Protein AF-A0A3D0HJL0-F1 (afdb_monomer)

Foldseek 3Di:
DDPPDPPPPVVVVVVLVVQLLVVLLVQLVVLLVQLLVCCVPCVPVLVPDPDDDLCSQQSVCFRHVSNQLSVLSNLLSVLLVLLQLLVVLCVVCVVPDPVVSVVSLLVSLVVLLVVLVVQLVVQVVCCVVRPQDCSNLSSVLSNVCSPPLPPDLVVLVVVLVCLLVVQLVVLLVCLVCVVVVHDPCLLEDRDPPDVVSVQSVQAHDGRQHVRNSSNSSSNSSVCSNCVVVCLVCLVVVLVVLLVLLCVLVVQLVVLVVVLDDPPPDDVRVSVSSNLQSDLGPRSSHSSVSSNNRSVSSNVSSVSSVVSVVPD

Sequence (311 aa):
MDLTVPTHASDRQLEQRLASLDVARTIALFGIIVLNYHGYLNFQSTSSTTAPSIFERWWHPFEGALANPFPVGFVMVAGMGVALLLQDVARANAHHAANEIARAHTEARWRLARRGLFLFTLGYGIEWIWAGTILPYYGAYFVVASIIATWSARKLIALAVISTFAAAIIQWWRLEQSFDGNLTTWLSPSTPNTPRDLMIRLFVDYTHPLFPWLAFFIAGILLGRNYHDIIKIRRKLLIAAVATAAFAYITNAIVNSLVSDDADNVVSSALVWRHLVSTQPFDRSVLYVLASLGVVVAVFLIITILCEKFQ

Structure (mmCIF, N/CA/C/O backbone):
data_AF-A0A3D0HJL0-F1
#
_entry.id   AF-A0A3D0HJL0-F1
#
loop_
_atom_site.group_PDB
_atom_site.id
_atom_site.type_symbol
_atom_site.label_atom_id
_atom_site.label_alt_id
_atom_site.label_comp_id
_atom_site.label_asym_id
_atom_site.label_entity_id
_atom_site.label_seq_id
_atom_site.pdbx_PDB_ins_code
_atom_site.Cartn_x
_atom_site.Cartn_y
_atom_site.Cartn_z
_atom_site.occupancy
_atom_site.B_iso_or_equiv
_atom_site.auth_seq_id
_atom_site.auth_comp_id
_atom_site.auth_asym_id
_atom_site.auth_atom_id
_atom_site.pdbx_PDB_model_num
ATOM 1 N N . MET A 1 1 ? -34.084 16.942 36.783 1.00 40.41 1 MET A N 1
ATOM 2 C CA . MET A 1 1 ? -32.660 16.553 36.784 1.00 40.41 1 MET A CA 1
ATOM 3 C C . MET A 1 1 ? -32.392 16.008 35.396 1.00 40.41 1 MET A C 1
ATOM 5 O O . MET A 1 1 ? -32.676 14.848 35.134 1.00 40.41 1 MET A O 1
ATOM 9 N N . ASP A 1 2 ? -32.039 16.911 34.483 1.00 37.72 2 ASP A N 1
ATOM 10 C CA . ASP A 1 2 ? -31.874 16.614 33.062 1.00 37.72 2 ASP A CA 1
ATOM 11 C C . ASP A 1 2 ? -30.651 15.727 32.846 1.00 37.72 2 ASP A C 1
ATOM 13 O O . ASP A 1 2 ? -29.511 16.139 33.059 1.00 37.72 2 ASP A O 1
ATOM 17 N N . LEU A 1 3 ? -30.901 14.496 32.410 1.00 45.81 3 LEU A N 1
ATOM 18 C CA . LEU A 1 3 ? -29.890 13.627 31.826 1.00 45.81 3 LEU A CA 1
ATOM 19 C C . LEU A 1 3 ? -29.700 14.056 30.370 1.00 45.81 3 LEU A C 1
ATOM 21 O O . LEU A 1 3 ? -30.283 13.482 29.453 1.00 45.81 3 LEU A O 1
ATOM 25 N N . THR A 1 4 ? -28.885 15.085 30.144 1.00 44.19 4 THR A N 1
ATOM 26 C CA . THR A 1 4 ? -28.366 15.366 28.804 1.00 44.19 4 THR A CA 1
ATOM 27 C C . THR A 1 4 ? -27.403 14.245 28.428 1.00 44.19 4 THR A C 1
ATOM 29 O O . THR A 1 4 ? -26.246 14.241 28.846 1.00 44.19 4 THR A O 1
ATOM 32 N N . VAL A 1 5 ? -27.895 13.270 27.671 1.00 48.12 5 VAL A N 1
ATOM 33 C CA . VAL A 1 5 ? -27.081 12.233 27.035 1.00 48.12 5 VAL A CA 1
ATOM 34 C C . VAL A 1 5 ? -26.354 12.867 25.836 1.00 48.12 5 VAL A C 1
ATOM 36 O O . VAL A 1 5 ? -27.018 13.300 24.894 1.00 48.12 5 VAL A O 1
ATOM 39 N N . PRO A 1 6 ? -25.010 12.942 25.808 1.00 44.88 6 PRO A N 1
ATOM 40 C CA . PRO A 1 6 ? -24.282 13.460 24.657 1.00 44.88 6 PRO A CA 1
ATOM 41 C C . PRO A 1 6 ? -24.015 12.326 23.649 1.00 44.88 6 PRO A C 1
ATOM 43 O O . PRO A 1 6 ? -22.873 11.930 23.453 1.00 44.88 6 PRO A O 1
ATOM 46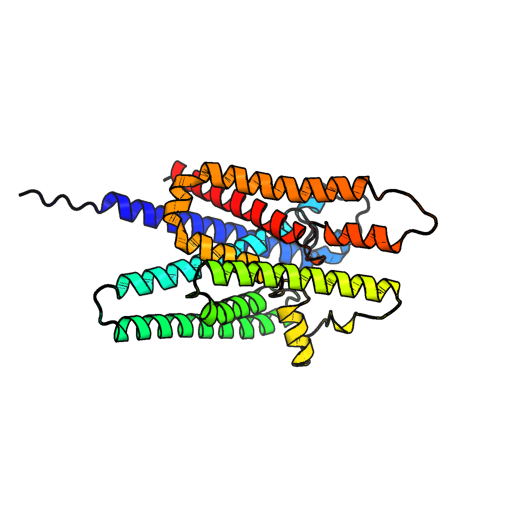 N N . THR A 1 7 ? -25.052 11.765 23.018 1.00 55.31 7 THR A N 1
ATOM 47 C CA . THR A 1 7 ? -24.918 10.668 22.025 1.00 55.31 7 THR A CA 1
ATOM 48 C C . THR A 1 7 ? -24.783 11.165 20.582 1.00 55.31 7 THR A C 1
ATOM 50 O O . THR A 1 7 ? -24.029 10.611 19.789 1.00 55.31 7 THR A O 1
ATOM 53 N N . HIS A 1 8 ? -25.405 12.290 20.223 1.00 57.78 8 HIS A N 1
ATOM 54 C CA . HIS A 1 8 ? -25.487 12.718 18.817 1.00 57.78 8 HIS A CA 1
ATOM 55 C C . HIS A 1 8 ? -24.165 13.141 18.146 1.00 57.78 8 HIS A C 1
ATOM 57 O O . HIS A 1 8 ? -24.121 13.256 16.920 1.00 57.78 8 HIS A O 1
ATOM 63 N N . ALA A 1 9 ? -23.112 13.453 18.906 1.00 60.09 9 ALA A N 1
ATOM 64 C CA . ALA A 1 9 ? -21.833 13.897 18.343 1.00 60.09 9 ALA A CA 1
ATOM 65 C C . ALA A 1 9 ? -20.862 12.730 18.094 1.00 60.09 9 ALA A C 1
ATOM 67 O O . ALA A 1 9 ? -20.178 12.731 17.071 1.00 60.09 9 ALA A O 1
ATOM 68 N N . SER A 1 10 ? -20.820 11.731 18.987 1.00 63.56 10 SER A N 1
ATOM 69 C CA . SER A 1 10 ? -19.979 10.540 18.799 1.00 63.56 10 SER A CA 1
ATOM 70 C C . SER A 1 10 ? -20.486 9.664 17.664 1.00 63.56 10 SER A C 1
ATOM 72 O O . SER A 1 10 ? -19.681 9.151 16.888 1.00 63.56 10 SER A O 1
ATOM 74 N N . ASP A 1 11 ? -21.807 9.540 17.539 1.00 67.00 11 ASP A N 1
ATOM 75 C CA . ASP A 1 11 ? -22.430 8.651 16.559 1.00 67.00 11 ASP A CA 1
ATOM 76 C C . ASP A 1 11 ? -22.229 9.190 15.140 1.00 67.00 11 ASP A C 1
ATOM 78 O O . ASP A 1 11 ? -21.756 8.468 14.266 1.00 67.00 11 ASP A O 1
ATOM 82 N N . ARG A 1 12 ? -22.400 10.505 14.944 1.00 64.25 12 ARG A N 1
ATOM 83 C CA . ARG A 1 12 ? -22.091 11.173 13.668 1.00 64.25 12 ARG A CA 1
ATOM 84 C C . ARG A 1 12 ? -20.619 11.065 13.274 1.00 64.25 12 ARG A C 1
ATOM 86 O O . ARG A 1 12 ? -20.307 10.864 12.105 1.00 64.25 12 ARG A O 1
ATOM 93 N N . GLN A 1 13 ? -19.699 11.172 14.233 1.00 66.69 13 GLN A N 1
ATOM 94 C CA . GLN A 1 13 ? -18.266 11.014 13.956 1.00 66.69 13 GLN A CA 1
ATOM 95 C C . GLN A 1 13 ? -17.905 9.575 13.568 1.00 66.69 13 GLN A C 1
ATOM 97 O O . GLN A 1 13 ? -17.030 9.363 12.724 1.00 66.69 13 GLN A O 1
ATOM 102 N N . LEU A 1 14 ? -18.564 8.584 14.173 1.00 71.56 14 LEU A N 1
ATOM 103 C CA . LEU A 1 14 ? -18.402 7.179 13.817 1.00 71.56 14 LEU A CA 1
ATOM 104 C C . LEU A 1 14 ? -18.981 6.888 12.425 1.00 71.56 14 LEU A C 1
ATOM 106 O O . LEU A 1 14 ? -18.311 6.247 11.621 1.00 71.56 14 LEU A O 1
ATOM 110 N N . GLU A 1 15 ? -20.163 7.410 12.105 1.00 74.19 15 GLU A N 1
ATOM 111 C CA . GLU A 1 15 ? -20.775 7.294 10.775 1.00 74.19 15 GLU A CA 1
ATOM 112 C C . GLU A 1 15 ? -19.903 7.931 9.686 1.00 74.19 15 GLU A C 1
ATOM 114 O O . GLU A 1 15 ? -19.626 7.293 8.672 1.00 74.19 15 GLU A O 1
ATOM 119 N N . GLN A 1 16 ? -19.377 9.138 9.918 1.00 69.69 16 GLN A N 1
ATOM 120 C CA . GLN A 1 16 ? -18.441 9.812 9.005 1.00 69.69 16 GLN A CA 1
ATOM 121 C C . GLN A 1 16 ? -17.155 9.005 8.786 1.00 69.69 16 GLN A C 1
ATOM 123 O O . GLN A 1 16 ? -16.627 8.912 7.671 1.00 69.69 16 GLN A O 1
ATOM 128 N N . ARG A 1 17 ? -16.632 8.400 9.857 1.00 75.12 17 ARG A N 1
ATOM 129 C CA . ARG A 1 17 ? -15.461 7.520 9.800 1.00 75.12 17 ARG A CA 1
ATOM 130 C C . ARG A 1 17 ? -15.707 6.286 8.949 1.00 75.12 17 ARG A C 1
ATOM 132 O O . ARG A 1 17 ? -14.837 5.908 8.170 1.00 75.12 17 ARG A O 1
ATOM 139 N N . LEU A 1 18 ? -16.859 5.648 9.121 1.00 81.12 18 LEU A N 1
ATOM 140 C CA . LEU A 1 18 ? -17.218 4.458 8.360 1.00 81.12 18 LEU A CA 1
ATOM 141 C C . LEU A 1 18 ? -17.481 4.818 6.893 1.00 81.12 18 LEU A C 1
ATOM 143 O O . LEU A 1 18 ? -16.914 4.182 6.010 1.00 81.12 18 LEU A O 1
ATOM 147 N N . ALA A 1 19 ? -18.203 5.911 6.631 1.00 87.50 19 ALA A N 1
ATOM 148 C CA . ALA A 1 19 ? -18.508 6.375 5.281 1.00 87.50 19 ALA A CA 1
ATOM 149 C C . ALA A 1 19 ? -17.246 6.700 4.464 1.00 87.50 19 ALA A C 1
ATOM 151 O O . ALA A 1 19 ? -17.081 6.193 3.357 1.00 87.50 19 ALA A O 1
ATOM 152 N N . SER A 1 20 ? -16.320 7.497 5.007 1.00 89.12 20 SER A N 1
ATOM 153 C CA . SER A 1 20 ? -15.066 7.841 4.313 1.00 89.12 20 SER A CA 1
ATOM 154 C C . SER A 1 20 ? -14.203 6.609 4.017 1.00 89.12 20 SER A C 1
ATOM 156 O O . SER A 1 20 ? -13.652 6.484 2.920 1.00 89.12 20 SER A O 1
ATOM 158 N N . LEU A 1 21 ? -14.122 5.669 4.965 1.00 91.25 21 LEU A N 1
ATOM 159 C CA . LEU A 1 21 ? -13.407 4.407 4.795 1.00 91.25 21 LEU A CA 1
ATOM 160 C C . LEU A 1 21 ? -14.047 3.531 3.710 1.00 91.25 21 LEU A C 1
ATOM 162 O O . LEU A 1 21 ? -13.330 2.956 2.890 1.00 91.25 21 LEU A O 1
ATOM 166 N N . ASP A 1 22 ? -15.374 3.429 3.692 1.00 93.25 22 ASP A N 1
ATOM 167 C CA . ASP A 1 22 ? -16.108 2.593 2.744 1.00 93.25 22 ASP A CA 1
ATOM 168 C C . ASP A 1 22 ? -16.095 3.184 1.329 1.00 93.25 22 ASP A C 1
ATOM 170 O O . ASP A 1 22 ? -15.883 2.446 0.362 1.00 93.25 22 ASP A O 1
A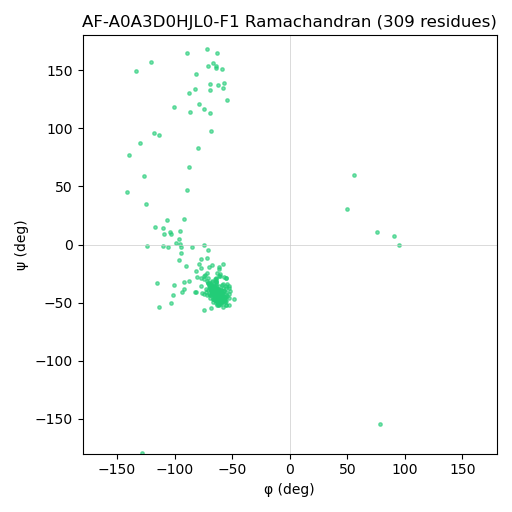TOM 174 N N . VAL A 1 23 ? -16.204 4.509 1.191 1.00 94.62 23 VAL A N 1
ATOM 175 C CA . VAL A 1 23 ? -16.037 5.210 -0.092 1.00 94.62 23 VAL A CA 1
ATOM 176 C C . VAL A 1 23 ? -14.622 5.004 -0.630 1.00 94.62 23 VAL A C 1
ATOM 178 O O . VAL A 1 23 ? -14.457 4.579 -1.774 1.00 94.62 23 VAL A O 1
ATOM 181 N N . ALA A 1 24 ? -13.593 5.226 0.196 1.00 95.38 24 ALA A N 1
ATOM 182 C CA . ALA A 1 24 ? -12.205 5.020 -0.211 1.00 95.38 24 ALA A CA 1
ATOM 183 C C . ALA A 1 24 ? -11.935 3.560 -0.610 1.00 95.38 24 ALA A C 1
ATOM 185 O O . ALA A 1 24 ? -11.302 3.312 -1.637 1.00 95.38 24 ALA A O 1
ATOM 186 N N . ARG A 1 25 ? -12.464 2.587 0.151 1.00 95.00 25 ARG A N 1
ATOM 187 C CA . ARG A 1 25 ? -12.367 1.157 -0.184 1.00 95.00 25 ARG A CA 1
ATOM 188 C C . ARG A 1 25 ? -13.012 0.852 -1.532 1.00 95.00 25 ARG A C 1
ATOM 190 O O . ARG A 1 25 ? -12.427 0.122 -2.326 1.00 95.00 25 ARG A O 1
ATOM 197 N N . THR A 1 26 ? -14.203 1.394 -1.773 1.00 95.50 26 THR A N 1
ATOM 198 C CA . THR A 1 26 ? -14.990 1.133 -2.984 1.00 95.50 26 THR A CA 1
ATOM 199 C C . THR A 1 26 ? -14.304 1.701 -4.220 1.00 95.50 26 THR A C 1
ATOM 201 O O . THR A 1 26 ? -14.135 0.983 -5.203 1.00 95.50 26 THR A O 1
ATOM 204 N N . ILE A 1 27 ? -13.833 2.951 -4.154 1.00 95.38 27 ILE A N 1
ATOM 205 C CA . ILE A 1 27 ? -13.083 3.590 -5.246 1.00 95.38 27 ILE A CA 1
ATOM 206 C C . ILE A 1 27 ? -11.807 2.800 -5.552 1.00 95.38 27 ILE A C 1
ATOM 208 O O . ILE A 1 27 ? -11.524 2.507 -6.713 1.00 95.38 27 ILE A O 1
ATOM 212 N N . ALA A 1 28 ? -11.056 2.419 -4.515 1.00 95.69 28 ALA A N 1
ATOM 213 C CA . ALA A 1 28 ? -9.824 1.658 -4.674 1.00 95.69 28 ALA A CA 1
ATOM 214 C C . ALA A 1 28 ? -10.073 0.281 -5.308 1.00 95.69 28 ALA A C 1
ATOM 216 O O . ALA A 1 28 ? -9.386 -0.094 -6.255 1.00 95.69 28 ALA A O 1
ATOM 217 N N . LEU A 1 29 ? -11.092 -0.448 -4.841 1.00 93.88 29 LEU A N 1
ATOM 218 C CA . LEU A 1 29 ? -11.459 -1.751 -5.391 1.00 93.88 29 LEU A CA 1
ATOM 219 C C . LEU A 1 29 ? -11.910 -1.648 -6.852 1.00 93.88 29 LEU A C 1
ATOM 221 O O . LEU A 1 29 ? -11.466 -2.438 -7.681 1.00 93.88 29 LEU A O 1
ATOM 225 N N . PHE A 1 30 ? -12.755 -0.669 -7.179 1.00 94.44 30 PHE A N 1
ATOM 226 C CA . PHE A 1 30 ? -13.204 -0.452 -8.551 1.00 94.44 30 PHE A CA 1
ATOM 227 C C . PHE A 1 30 ? -12.022 -0.156 -9.481 1.00 94.44 30 PHE A C 1
ATOM 229 O O . PHE A 1 30 ? -11.903 -0.768 -10.538 1.00 94.44 30 PHE A O 1
ATOM 236 N N . GLY A 1 31 ? -11.101 0.711 -9.054 1.00 92.12 31 GLY A N 1
ATOM 237 C CA . GLY A 1 31 ? -9.890 1.012 -9.812 1.00 92.12 31 GLY A CA 1
ATOM 238 C C . GLY A 1 31 ? -8.994 -0.209 -10.038 1.00 92.12 31 GLY A C 1
ATOM 239 O O . GLY A 1 31 ? -8.557 -0.431 -11.165 1.00 92.12 31 GLY A O 1
ATOM 240 N N . ILE A 1 32 ? -8.785 -1.050 -9.015 1.00 91.75 32 ILE A N 1
ATOM 241 C CA . ILE A 1 32 ? -8.055 -2.324 -9.159 1.00 91.75 32 ILE A CA 1
ATOM 242 C C . ILE A 1 32 ? -8.729 -3.214 -10.204 1.00 91.75 32 ILE A C 1
ATOM 244 O O . ILE A 1 32 ? -8.043 -3.748 -11.073 1.00 91.75 32 ILE A O 1
ATOM 248 N N . ILE A 1 33 ? -10.054 -3.376 -10.133 1.00 89.81 33 ILE A N 1
ATOM 249 C CA . ILE A 1 33 ? -10.806 -4.210 -11.077 1.00 89.81 33 ILE A CA 1
ATOM 250 C C . ILE A 1 33 ? -10.612 -3.685 -12.501 1.00 89.81 33 ILE A C 1
ATOM 252 O O . ILE A 1 33 ? -10.212 -4.451 -13.372 1.00 89.81 33 ILE A O 1
ATOM 256 N N . VAL A 1 34 ? -10.823 -2.386 -12.732 1.00 89.19 34 VAL A N 1
ATOM 257 C CA . VAL A 1 34 ? -10.677 -1.778 -14.064 1.00 89.19 34 VAL A CA 1
ATOM 258 C C . VAL A 1 34 ? -9.257 -1.951 -14.605 1.00 89.19 34 VAL A C 1
ATOM 260 O O . VAL A 1 34 ? -9.101 -2.386 -15.743 1.00 89.19 34 VAL A O 1
ATOM 263 N N . LEU A 1 35 ? -8.224 -1.679 -13.800 1.00 87.56 35 LEU A N 1
ATOM 264 C CA . LEU A 1 35 ? -6.827 -1.836 -14.220 1.00 87.56 35 LEU A CA 1
ATOM 265 C C . LEU A 1 35 ? -6.482 -3.283 -14.564 1.00 87.56 35 LEU A C 1
ATOM 267 O O . LEU A 1 35 ? -5.836 -3.535 -15.578 1.00 87.56 35 LEU A O 1
ATOM 271 N N . ASN A 1 36 ? -6.929 -4.238 -13.746 1.00 86.00 36 ASN A N 1
ATOM 272 C CA . ASN A 1 36 ? -6.659 -5.647 -14.004 1.00 86.00 36 ASN A CA 1
ATOM 273 C C . ASN A 1 36 ? -7.401 -6.131 -15.258 1.00 86.00 36 ASN A C 1
ATOM 275 O O . ASN A 1 36 ? -6.829 -6.882 -16.045 1.00 86.00 36 ASN A O 1
ATOM 279 N N . TYR A 1 37 ? -8.648 -5.695 -15.482 1.00 85.38 37 TYR A N 1
ATOM 280 C CA . TYR A 1 37 ? -9.389 -6.016 -16.709 1.00 85.38 37 TYR A CA 1
ATOM 281 C C . TYR A 1 37 ? -8.707 -5.417 -17.937 1.00 85.38 37 TYR A C 1
ATOM 283 O O . TYR A 1 37 ? -8.543 -6.101 -18.945 1.00 85.38 37 TYR A O 1
ATOM 291 N N . HIS A 1 38 ? -8.271 -4.159 -17.841 1.00 82.50 38 HIS A N 1
ATOM 292 C CA . HIS A 1 38 ? -7.552 -3.489 -18.916 1.00 82.50 38 HIS A CA 1
ATOM 293 C C . HIS A 1 38 ? -6.237 -4.209 -19.238 1.00 82.50 38 HIS A C 1
ATOM 295 O O . HIS A 1 38 ? -5.970 -4.497 -20.402 1.00 82.50 38 HIS A O 1
ATOM 301 N N . GLY A 1 39 ? -5.464 -4.584 -18.215 1.00 79.94 39 GLY A N 1
ATOM 302 C CA . GLY A 1 39 ? -4.227 -5.341 -18.389 1.00 79.94 39 GLY A CA 1
ATOM 303 C C . GLY A 1 39 ? -4.435 -6.746 -18.934 1.00 79.94 39 GLY A C 1
ATOM 304 O O . GLY A 1 39 ? -3.632 -7.193 -19.739 1.00 79.94 39 GLY A O 1
ATOM 305 N N . TYR A 1 40 ? -5.515 -7.431 -18.562 1.00 80.56 40 TYR A N 1
ATOM 306 C CA . TYR A 1 40 ? -5.792 -8.778 -19.059 1.00 80.56 40 TYR A CA 1
ATOM 307 C C . TYR A 1 40 ? -6.281 -8.785 -20.513 1.00 80.56 40 TYR A C 1
ATOM 309 O O . TYR A 1 40 ? -5.847 -9.616 -21.304 1.00 80.56 40 TYR A O 1
ATOM 317 N N . LEU A 1 41 ? -7.172 -7.857 -20.878 1.00 80.56 41 LEU A N 1
ATOM 318 C CA . LEU A 1 41 ? -7.818 -7.850 -22.194 1.00 80.56 41 LEU A CA 1
ATOM 319 C C . LEU A 1 41 ? -7.014 -7.108 -23.267 1.00 80.56 41 LEU A C 1
ATOM 321 O O . LEU A 1 41 ? -7.073 -7.491 -24.431 1.00 80.56 41 LEU A O 1
ATOM 325 N N . ASN A 1 42 ? -6.262 -6.068 -22.894 1.00 72.88 42 ASN A N 1
ATOM 326 C CA . ASN A 1 42 ? -5.623 -5.158 -23.851 1.00 72.88 42 ASN A CA 1
ATOM 327 C C . ASN A 1 42 ? -4.086 -5.161 -23.785 1.00 72.88 42 ASN A C 1
ATOM 329 O O . ASN A 1 42 ? -3.468 -4.262 -24.352 1.00 72.88 42 ASN A O 1
ATOM 333 N N . PHE A 1 43 ? -3.463 -6.155 -23.137 1.00 68.44 43 PHE A N 1
ATOM 334 C CA . PHE A 1 43 ? -2.016 -6.186 -22.863 1.00 68.44 43 PHE A CA 1
ATOM 335 C C . PHE A 1 43 ? -1.141 -5.860 -24.087 1.00 68.44 43 PHE A C 1
ATOM 337 O O . PHE A 1 43 ? -0.227 -5.043 -24.009 1.00 68.44 43 PHE A O 1
ATOM 344 N N . GLN A 1 44 ? -1.438 -6.470 -25.240 1.00 60.59 44 GLN A N 1
ATOM 345 C CA . GLN A 1 44 ? -0.654 -6.269 -26.464 1.00 60.59 44 GLN A CA 1
ATOM 346 C C . GLN A 1 44 ? -0.820 -4.859 -27.042 1.00 60.59 44 GLN A C 1
ATOM 348 O O . GLN A 1 44 ? 0.150 -4.290 -27.527 1.00 60.59 44 GLN A O 1
ATOM 353 N N . SER A 1 45 ? -2.019 -4.276 -26.954 1.00 59.50 45 SER A N 1
ATOM 354 C CA . SER A 1 45 ? -2.317 -2.937 -27.473 1.00 59.50 45 SER A CA 1
ATOM 355 C C . SER A 1 45 ? -1.778 -1.823 -26.573 1.00 59.50 45 SER A C 1
ATOM 357 O O . SER A 1 45 ? -1.440 -0.752 -27.066 1.00 59.50 45 SER A O 1
ATOM 359 N N . THR A 1 46 ? -1.667 -2.061 -25.261 1.00 57.88 46 THR A N 1
ATOM 360 C CA . THR A 1 46 ? -1.146 -1.074 -24.301 1.00 57.88 46 THR A CA 1
ATOM 361 C C . THR A 1 46 ? 0.370 -0.894 -24.373 1.00 57.88 46 THR A C 1
ATOM 363 O O . THR A 1 46 ? 0.859 0.189 -24.071 1.00 57.88 46 THR A O 1
ATOM 366 N N . SER A 1 47 ? 1.115 -1.921 -24.799 1.00 57.44 47 SER A N 1
ATOM 367 C CA . SER A 1 47 ? 2.588 -1.909 -24.825 1.00 57.44 47 SER A CA 1
ATOM 368 C C . SER A 1 47 ? 3.199 -1.479 -26.168 1.00 57.44 47 SER A C 1
ATOM 370 O O . SER A 1 47 ? 4.413 -1.322 -26.257 1.00 57.44 47 SER A O 1
ATOM 372 N N . SER A 1 48 ? 2.389 -1.297 -27.217 1.00 55.69 48 SER A N 1
ATOM 373 C CA . SER A 1 48 ? 2.859 -1.066 -28.595 1.00 55.69 48 SER A CA 1
ATOM 374 C C . SER A 1 48 ? 2.629 0.352 -29.137 1.00 55.69 48 SER A C 1
ATOM 376 O O . SER A 1 48 ? 2.993 0.634 -30.279 1.00 55.69 48 SER A O 1
ATOM 378 N N . THR A 1 49 ? 2.011 1.252 -28.368 1.00 62.16 49 THR A N 1
ATOM 379 C CA . THR A 1 49 ? 1.623 2.580 -28.871 1.00 62.16 49 THR A CA 1
ATOM 380 C C . THR A 1 49 ? 2.767 3.584 -28.739 1.00 62.16 49 THR A C 1
ATOM 382 O O . THR A 1 49 ? 3.142 3.982 -27.641 1.00 62.16 49 THR A O 1
ATOM 385 N N . THR A 1 50 ? 3.299 4.050 -29.872 1.00 65.69 50 THR A N 1
ATOM 386 C CA . THR A 1 50 ? 4.434 4.994 -29.938 1.00 65.69 50 THR A CA 1
ATOM 387 C C . THR A 1 50 ? 4.077 6.413 -29.463 1.00 65.69 50 THR A C 1
ATOM 389 O O . THR A 1 50 ? 4.960 7.188 -29.110 1.00 65.69 50 THR A O 1
ATOM 392 N N . ALA A 1 51 ? 2.785 6.761 -29.429 1.00 75.75 51 ALA A N 1
ATOM 393 C CA . ALA A 1 51 ? 2.274 8.045 -28.948 1.00 75.75 51 ALA A CA 1
ATOM 394 C C . ALA A 1 51 ? 0.987 7.850 -28.120 1.00 75.75 51 ALA A C 1
ATOM 396 O O . ALA A 1 51 ? -0.110 8.093 -28.625 1.00 75.75 51 ALA A O 1
ATOM 397 N N . PRO A 1 52 ? 1.094 7.392 -26.858 1.00 79.69 52 PRO A N 1
ATOM 398 C CA . PRO A 1 52 ? -0.077 7.045 -26.071 1.00 79.69 52 PRO A CA 1
ATOM 399 C C . PRO A 1 52 ? -0.890 8.287 -25.702 1.00 79.69 52 PRO A C 1
ATOM 401 O O . PRO A 1 52 ? -0.326 9.320 -25.306 1.00 79.69 52 PRO A O 1
ATOM 404 N N . SER A 1 53 ? -2.213 8.173 -25.801 1.00 84.69 53 SER A N 1
ATOM 405 C CA . SER A 1 53 ? -3.167 9.207 -25.391 1.00 84.69 53 SER A CA 1
ATOM 406 C C . SER A 1 53 ? -3.098 9.474 -23.880 1.00 84.69 53 SER A C 1
ATOM 408 O O . SER A 1 53 ? -2.560 8.677 -23.112 1.00 84.69 53 SER A O 1
ATOM 410 N N . ILE A 1 54 ? -3.669 10.591 -23.408 1.00 85.50 54 ILE A N 1
ATOM 411 C CA . ILE A 1 54 ? -3.732 10.888 -21.961 1.00 85.50 54 ILE A CA 1
ATOM 412 C C . ILE A 1 54 ? -4.447 9.758 -21.209 1.00 85.50 54 ILE A C 1
ATOM 414 O O . ILE A 1 54 ? -4.000 9.357 -20.137 1.00 85.50 54 ILE A O 1
ATOM 418 N N . PHE A 1 55 ? -5.522 9.220 -21.791 1.00 83.81 55 PHE A N 1
ATOM 419 C CA . PHE A 1 55 ? -6.268 8.114 -21.203 1.00 83.81 55 PHE A CA 1
ATOM 420 C C . PHE A 1 55 ? -5.392 6.867 -21.050 1.00 83.81 55 PHE A C 1
ATOM 422 O O . PHE A 1 55 ? -5.320 6.315 -19.956 1.00 83.81 55 PHE A O 1
ATOM 429 N N . GLU A 1 56 ? -4.666 6.478 -22.101 1.00 82.69 56 GLU A N 1
ATOM 430 C CA . GLU A 1 56 ? -3.740 5.337 -22.066 1.00 82.69 56 GLU A CA 1
ATOM 431 C C . GLU A 1 56 ? -2.624 5.548 -21.042 1.00 82.69 56 GLU A C 1
ATOM 433 O O . GLU A 1 56 ? -2.340 4.652 -20.260 1.00 82.69 56 GLU A O 1
ATOM 438 N N . ARG A 1 57 ? -2.045 6.751 -20.957 1.00 84.12 57 ARG A N 1
ATOM 439 C CA . ARG A 1 57 ? -1.014 7.067 -19.951 1.00 84.12 57 ARG A CA 1
ATOM 440 C C . ARG A 1 57 ? -1.537 7.006 -18.520 1.00 84.12 57 ARG A C 1
ATOM 442 O O . ARG A 1 57 ? -0.776 6.729 -17.602 1.00 84.12 57 ARG A O 1
ATOM 449 N N . TRP A 1 58 ? -2.805 7.328 -18.289 1.00 84.94 58 TRP A N 1
ATOM 450 C CA . TRP A 1 58 ? -3.378 7.307 -16.942 1.00 84.94 58 TRP A CA 1
ATOM 451 C C . TRP A 1 58 ? -3.804 5.899 -16.536 1.00 84.94 58 TRP A C 1
ATOM 453 O O . TRP A 1 58 ? -3.555 5.499 -15.398 1.00 84.94 58 TRP A O 1
ATOM 463 N N . TRP A 1 59 ? -4.397 5.156 -17.471 1.00 84.12 59 TRP A N 1
ATOM 464 C CA . TRP A 1 59 ? -4.949 3.817 -17.269 1.00 84.12 59 TRP A CA 1
ATOM 465 C C . TRP A 1 59 ? -4.011 2.674 -17.659 1.00 84.12 59 TRP A C 1
ATOM 467 O O . TRP A 1 59 ? -4.417 1.516 -17.565 1.00 84.12 59 TRP A O 1
ATOM 477 N N . HIS A 1 60 ? -2.764 2.963 -18.048 1.00 85.12 60 HIS A N 1
ATOM 478 C CA . HIS A 1 60 ? -1.772 1.921 -18.299 1.00 85.12 60 HIS A CA 1
ATOM 479 C C . HIS A 1 60 ? -1.651 1.024 -17.049 1.00 85.12 60 HIS A C 1
ATOM 481 O O . HIS A 1 60 ? -1.385 1.554 -15.968 1.00 85.12 60 HIS A O 1
ATOM 487 N N . PRO A 1 61 ? -1.832 -0.306 -17.146 1.00 82.38 61 PRO A N 1
ATOM 488 C CA . PRO A 1 61 ? -2.020 -1.171 -15.974 1.00 82.38 61 PRO A CA 1
ATOM 489 C C . PRO A 1 61 ? -0.826 -1.226 -15.014 1.00 82.38 61 PRO A C 1
ATOM 491 O O . PRO A 1 61 ? -1.001 -1.528 -13.837 1.00 82.38 61 PRO A O 1
ATOM 494 N N . PHE A 1 62 ? 0.378 -0.945 -15.518 1.00 80.12 62 PHE A N 1
ATOM 495 C CA . PHE A 1 62 ? 1.638 -1.138 -14.788 1.00 80.12 62 PHE A CA 1
ATOM 496 C C . PHE A 1 62 ? 2.385 0.164 -14.493 1.00 80.12 62 PHE A C 1
ATOM 498 O O . PHE A 1 62 ? 3.025 0.289 -13.455 1.00 80.12 62 PHE A O 1
ATOM 505 N N . GLU A 1 63 ? 2.278 1.137 -15.396 1.00 80.38 63 GLU A N 1
ATOM 506 C CA . GLU A 1 63 ? 3.065 2.385 -15.365 1.00 80.38 63 GLU A CA 1
ATOM 507 C C . GLU A 1 63 ? 2.176 3.630 -15.358 1.00 80.38 63 GLU A C 1
ATOM 509 O O . GLU A 1 63 ? 2.661 4.762 -15.350 1.00 80.38 63 GLU A O 1
ATOM 514 N N . GLY A 1 64 ? 0.856 3.431 -15.402 1.00 82.38 64 GLY A N 1
ATOM 515 C CA . GLY A 1 64 ? -0.084 4.526 -15.501 1.00 82.38 64 GLY A CA 1
ATOM 516 C C . GLY A 1 64 ? -0.163 5.323 -14.209 1.00 82.38 64 GLY A C 1
ATOM 517 O O . GLY A 1 64 ? 0.029 4.794 -13.112 1.00 82.38 64 GLY A O 1
ATOM 518 N N . ALA A 1 65 ? -0.527 6.600 -14.323 1.00 83.56 65 ALA A N 1
ATOM 519 C CA . ALA A 1 65 ? -0.694 7.474 -13.160 1.00 83.56 65 ALA A CA 1
ATOM 520 C C . ALA A 1 65 ? -1.678 6.901 -12.116 1.00 83.56 65 ALA A C 1
ATOM 522 O O . ALA A 1 65 ? -1.538 7.166 -10.922 1.00 83.56 65 ALA A O 1
ATOM 523 N N . LEU A 1 66 ? -2.655 6.097 -12.558 1.00 85.25 66 LEU A N 1
ATOM 524 C CA . LEU A 1 66 ? -3.653 5.454 -11.705 1.00 85.25 66 LEU A CA 1
ATOM 525 C C . LEU A 1 66 ? -3.307 4.011 -11.311 1.00 85.25 66 LEU A C 1
ATOM 527 O O . LEU A 1 66 ? -3.917 3.495 -10.373 1.00 85.25 66 LEU A O 1
ATOM 531 N N . ALA A 1 67 ? -2.316 3.383 -11.959 1.00 84.50 67 ALA A N 1
ATOM 532 C CA . ALA A 1 67 ? -1.904 1.997 -11.703 1.00 84.50 67 ALA A CA 1
ATOM 533 C C . ALA A 1 67 ? -1.571 1.748 -10.228 1.00 84.50 67 ALA A C 1
ATOM 535 O O . ALA A 1 67 ? -1.826 0.683 -9.674 1.00 84.50 67 ALA A O 1
ATOM 536 N N . ASN A 1 68 ? -1.016 2.773 -9.589 1.00 87.81 68 ASN A N 1
ATOM 537 C CA . ASN A 1 68 ? -0.427 2.692 -8.269 1.00 87.81 68 ASN A CA 1
ATOM 538 C C . ASN A 1 68 ? -1.327 3.236 -7.134 1.00 87.81 68 ASN A C 1
ATOM 540 O O . ASN A 1 68 ? -1.477 2.559 -6.115 1.00 87.81 68 ASN A O 1
ATOM 544 N N . PRO A 1 69 ? -2.012 4.393 -7.269 1.00 91.62 69 PRO A N 1
ATOM 545 C CA . PRO A 1 69 ? -2.890 4.889 -6.211 1.00 91.62 69 PRO A CA 1
ATOM 546 C C . PRO A 1 69 ? -4.029 3.937 -5.829 1.00 91.62 69 PRO A C 1
ATOM 548 O O . PRO A 1 69 ? -4.384 3.885 -4.652 1.00 91.62 69 PRO A O 1
ATOM 551 N N . PHE A 1 70 ? -4.603 3.172 -6.770 1.00 94.25 70 PHE A N 1
ATOM 552 C CA . PHE A 1 70 ? -5.720 2.277 -6.444 1.00 94.25 70 PHE A CA 1
ATOM 553 C C . PHE A 1 70 ? -5.301 1.097 -5.558 1.00 94.25 70 PHE A C 1
ATOM 555 O O . PHE A 1 70 ? -5.873 0.965 -4.470 1.00 94.25 70 PHE A O 1
ATOM 562 N N . PRO A 1 71 ? -4.301 0.266 -5.917 1.00 94.44 71 PRO A N 1
ATOM 563 C CA . PRO A 1 71 ? -3.923 -0.840 -5.051 1.00 94.44 71 PRO A CA 1
ATOM 564 C C . PRO A 1 71 ? -3.256 -0.363 -3.753 1.00 94.44 71 PRO A C 1
ATOM 566 O O . PRO A 1 71 ? -3.545 -0.919 -2.692 1.00 94.44 71 PRO A O 1
ATOM 569 N N . VAL A 1 72 ? -2.461 0.717 -3.777 1.00 96.62 72 VAL A N 1
ATOM 570 C CA . VAL A 1 72 ? -1.897 1.313 -2.549 1.00 96.62 72 VAL A CA 1
ATOM 571 C C . VAL A 1 72 ? -2.997 1.850 -1.633 1.00 96.62 72 VAL A C 1
ATOM 573 O O . VAL A 1 72 ? -2.972 1.608 -0.424 1.00 96.62 72 VAL A O 1
ATOM 576 N N . GLY A 1 73 ? -3.996 2.533 -2.197 1.00 97.25 73 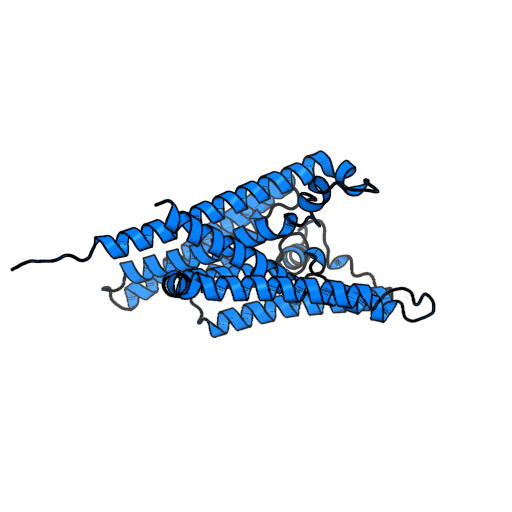GLY A N 1
ATOM 577 C CA . GLY A 1 73 ? -5.169 3.018 -1.473 1.00 97.25 73 GLY A CA 1
ATOM 578 C C . GLY A 1 73 ? -5.962 1.899 -0.829 1.00 97.25 73 GLY A C 1
ATOM 579 O O . GLY A 1 73 ? -6.305 1.991 0.350 1.00 97.25 73 GLY A O 1
ATOM 580 N N . PHE A 1 74 ? -6.175 0.808 -1.561 1.00 96.50 74 PHE A N 1
ATOM 581 C CA . PHE A 1 74 ? -6.826 -0.378 -1.028 1.00 96.50 74 PHE A CA 1
ATOM 582 C C . PHE A 1 74 ? -6.048 -0.907 0.185 1.00 96.50 74 PHE A C 1
ATOM 584 O O . PHE A 1 74 ? -6.618 -1.002 1.278 1.00 96.50 74 PHE A O 1
ATOM 591 N N . VAL A 1 75 ? -4.738 -1.151 0.035 1.00 97.62 75 VAL A N 1
ATOM 592 C CA . VAL A 1 75 ? -3.861 -1.687 1.096 1.00 97.62 75 VAL A CA 1
ATOM 593 C C . VAL A 1 75 ? -3.838 -0.779 2.329 1.00 97.62 75 VAL A C 1
ATOM 595 O O . VAL A 1 75 ? -3.962 -1.262 3.459 1.00 97.62 75 VAL A O 1
ATOM 598 N N . MET A 1 76 ? -3.746 0.539 2.140 1.00 98.06 76 MET A N 1
ATOM 599 C CA . MET A 1 76 ? -3.811 1.509 3.235 1.00 98.06 76 MET A CA 1
ATOM 600 C C . MET A 1 76 ? -5.160 1.433 3.970 1.00 98.06 76 MET A C 1
ATOM 602 O O . MET A 1 76 ? -5.200 1.343 5.198 1.00 98.06 76 MET A O 1
ATOM 606 N N . VAL A 1 77 ? -6.277 1.402 3.241 1.00 97.25 77 VAL A N 1
ATOM 607 C CA . VAL A 1 77 ? -7.627 1.294 3.820 1.00 97.25 77 VAL A CA 1
ATOM 608 C C . VAL A 1 77 ? -7.826 -0.036 4.560 1.00 97.25 77 VAL A C 1
ATOM 610 O O . VAL A 1 77 ? -8.494 -0.078 5.596 1.00 97.25 77 VAL A O 1
ATOM 613 N N . ALA A 1 78 ? -7.211 -1.126 4.099 1.00 96.81 78 ALA A N 1
ATOM 614 C CA . ALA A 1 78 ? -7.209 -2.390 4.830 1.00 96.81 78 ALA A CA 1
ATOM 615 C C . ALA A 1 78 ? -6.438 -2.301 6.152 1.00 96.81 78 ALA A C 1
ATOM 617 O O . ALA A 1 78 ? -6.930 -2.785 7.175 1.00 96.81 78 ALA A O 1
ATOM 618 N N . GLY A 1 79 ? -5.284 -1.628 6.164 1.00 97.50 79 GLY A N 1
ATOM 619 C CA . GLY A 1 79 ? -4.548 -1.330 7.393 1.00 97.50 79 GLY A CA 1
ATOM 620 C C . GLY A 1 79 ? -5.380 -0.508 8.382 1.00 97.50 79 GLY A C 1
ATOM 621 O O . GLY A 1 79 ? -5.423 -0.827 9.574 1.00 97.50 79 GLY A O 1
ATOM 622 N N . MET A 1 80 ? -6.117 0.493 7.886 1.00 96.44 80 MET A N 1
ATOM 623 C CA . MET A 1 80 ? -7.068 1.257 8.701 1.00 96.44 80 MET A CA 1
ATOM 624 C C . MET A 1 80 ? -8.139 0.339 9.292 1.00 96.44 80 MET A C 1
ATOM 626 O O . MET A 1 80 ? -8.347 0.364 10.502 1.00 96.44 80 MET A O 1
ATOM 630 N N . GLY A 1 81 ? -8.761 -0.518 8.476 1.00 94.69 81 GLY A N 1
ATOM 631 C CA . GLY A 1 81 ? -9.779 -1.476 8.919 1.00 94.69 81 GLY A CA 1
ATOM 632 C C . GLY A 1 81 ? -9.304 -2.395 10.048 1.00 94.69 81 GLY A C 1
ATOM 633 O O . GLY A 1 81 ? -10.034 -2.608 11.016 1.00 94.69 81 GLY A O 1
ATOM 634 N N . VAL A 1 82 ? -8.058 -2.878 9.984 1.00 95.94 82 VAL A N 1
ATOM 635 C CA . VAL A 1 82 ? -7.451 -3.664 11.073 1.00 95.94 82 VAL A CA 1
ATOM 636 C C . VAL A 1 82 ? -7.328 -2.849 12.359 1.00 95.94 82 VAL A C 1
ATOM 638 O O . VAL A 1 82 ? -7.642 -3.355 13.439 1.00 95.94 82 VAL A O 1
ATOM 641 N N . ALA A 1 83 ? -6.874 -1.598 12.266 1.00 95.00 83 ALA A N 1
ATOM 642 C CA . ALA A 1 83 ? -6.777 -0.731 13.433 1.00 95.00 83 ALA A CA 1
ATOM 643 C C . ALA A 1 83 ? -8.147 -0.495 14.080 1.00 95.00 83 ALA A C 1
ATOM 645 O O . ALA A 1 83 ? -8.236 -0.537 15.307 1.00 95.00 83 ALA A O 1
ATOM 646 N N . LEU A 1 84 ? -9.201 -0.291 13.279 1.00 91.56 84 LEU A N 1
ATOM 647 C CA . LEU A 1 84 ? -10.547 -0.066 13.812 1.00 91.56 84 LEU A CA 1
ATOM 648 C C . LEU A 1 84 ? -11.070 -1.325 14.510 1.00 91.56 84 LEU A C 1
ATOM 650 O O . LEU A 1 84 ? -11.478 -1.242 15.660 1.00 91.56 84 LEU A O 1
ATOM 654 N N . LEU A 1 85 ? -10.933 -2.495 13.875 1.00 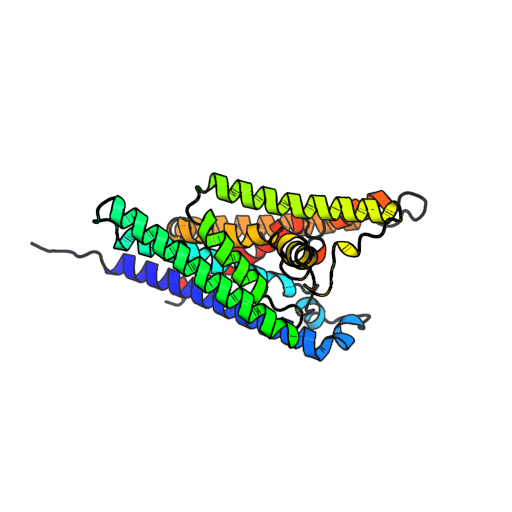91.75 85 LEU A N 1
ATOM 655 C CA . LEU A 1 85 ? -11.322 -3.777 14.467 1.00 91.75 85 LEU A CA 1
ATOM 656 C C . LEU A 1 85 ? -10.692 -3.979 15.852 1.00 91.75 85 LEU A C 1
ATOM 658 O O . LEU A 1 85 ? -11.367 -4.381 16.795 1.00 91.75 85 LEU A O 1
ATOM 662 N N . LEU A 1 86 ? -9.392 -3.705 15.989 1.00 91.44 86 LEU A N 1
ATOM 663 C CA . LEU A 1 86 ? -8.699 -3.863 17.268 1.00 91.44 86 LEU A CA 1
ATOM 664 C C . LEU A 1 86 ? -9.114 -2.815 18.305 1.00 91.44 86 LEU A C 1
ATOM 666 O O . LEU A 1 86 ? -9.140 -3.130 19.494 1.00 91.44 86 LEU A O 1
ATOM 670 N N . GLN A 1 87 ? -9.442 -1.594 17.879 1.00 89.94 87 GLN A N 1
ATOM 671 C CA . GLN A 1 87 ? -9.994 -0.571 18.766 1.00 89.94 87 GLN A CA 1
ATOM 672 C C . GLN A 1 87 ? -11.393 -0.939 19.257 1.00 89.94 87 GLN A C 1
ATOM 674 O O . GLN A 1 87 ? -11.677 -0.746 20.435 1.00 89.94 87 GLN A O 1
ATOM 679 N N . ASP A 1 88 ? -12.242 -1.490 18.393 1.00 88.25 88 ASP A N 1
ATOM 680 C CA . ASP A 1 88 ? -13.597 -1.908 18.755 1.00 88.25 88 ASP A CA 1
ATOM 681 C C . ASP A 1 88 ? -13.555 -3.068 19.752 1.00 88.25 88 ASP A C 1
ATOM 683 O O . ASP A 1 88 ? -14.241 -3.037 20.772 1.00 88.25 88 ASP A O 1
ATOM 687 N N . VAL A 1 89 ? -12.656 -4.036 19.5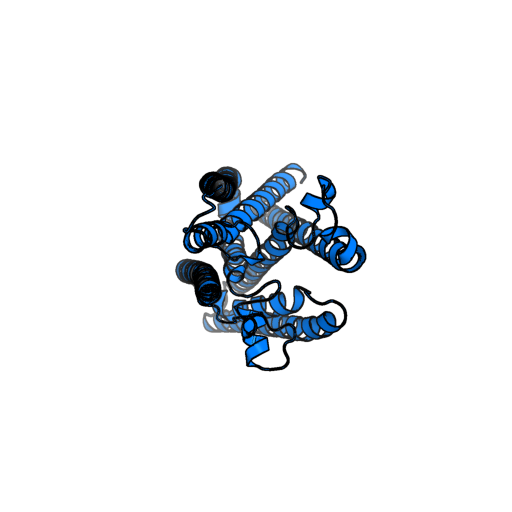32 1.00 89.19 89 VAL A N 1
ATOM 688 C CA . VAL A 1 89 ? -12.376 -5.108 20.499 1.00 89.19 89 VAL A CA 1
ATOM 689 C C . VAL A 1 89 ? -11.890 -4.532 21.831 1.00 89.19 89 VAL A C 1
ATOM 691 O O . VAL A 1 89 ? -12.378 -4.944 22.880 1.00 89.19 89 VAL A O 1
ATOM 694 N N . ALA A 1 90 ? -10.966 -3.568 21.820 1.00 87.25 90 ALA A N 1
ATOM 695 C CA . ALA A 1 90 ? -10.469 -2.951 23.050 1.00 87.25 90 ALA A CA 1
ATOM 696 C C . ALA A 1 90 ? -11.571 -2.188 23.809 1.00 87.25 90 ALA A C 1
ATOM 698 O O . ALA A 1 90 ? -11.674 -2.308 25.027 1.00 87.25 90 ALA A O 1
ATOM 699 N N . ARG A 1 91 ? -12.421 -1.439 23.096 1.00 86.31 91 ARG A N 1
ATOM 700 C CA . ARG A 1 91 ? -13.534 -0.666 23.671 1.00 86.31 91 ARG A CA 1
ATOM 701 C C . ARG A 1 91 ? -14.604 -1.569 24.274 1.00 86.31 91 ARG A C 1
ATOM 703 O O . ARG A 1 91 ? -15.006 -1.343 25.409 1.00 86.31 91 ARG A O 1
ATOM 710 N N . ALA A 1 92 ? -15.016 -2.612 23.553 1.00 87.38 92 ALA A N 1
ATOM 711 C CA . ALA A 1 92 ? -16.018 -3.567 24.028 1.00 87.38 92 ALA A CA 1
ATOM 712 C C . ALA A 1 92 ? -15.578 -4.296 25.310 1.00 87.38 92 ALA A C 1
ATOM 714 O O . ALA A 1 92 ? -16.411 -4.686 26.123 1.00 87.38 92 ALA A O 1
ATOM 715 N N . ASN A 1 93 ? -14.265 -4.444 25.514 1.00 87.62 93 ASN A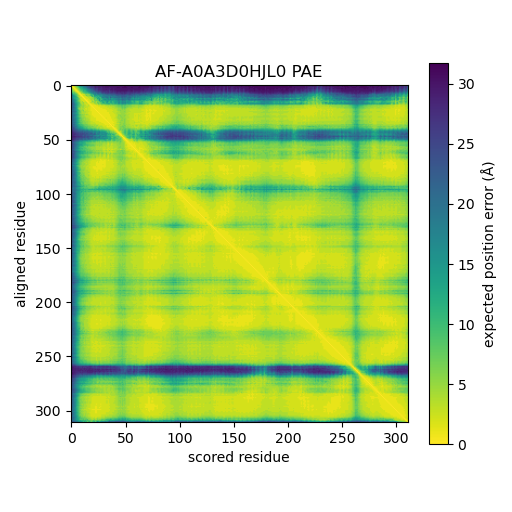 N 1
ATOM 716 C CA . ASN A 1 93 ? -13.698 -5.134 26.668 1.00 87.62 93 ASN A CA 1
ATOM 717 C C . ASN A 1 93 ? -13.140 -4.182 27.746 1.00 87.62 93 ASN A C 1
ATOM 719 O O . ASN A 1 93 ? -12.523 -4.649 28.694 1.00 87.62 93 ASN A O 1
ATOM 723 N N . ALA A 1 94 ? -13.372 -2.866 27.659 1.00 85.31 94 ALA A N 1
ATOM 724 C CA . ALA A 1 94 ? -12.741 -1.879 28.547 1.00 85.31 94 ALA A CA 1
ATOM 725 C C . ALA A 1 94 ? -13.073 -2.055 30.044 1.00 85.31 94 ALA A C 1
ATOM 727 O O . ALA A 1 94 ? -12.277 -1.672 30.897 1.00 85.31 94 ALA A O 1
ATOM 728 N N . HIS A 1 95 ? -14.233 -2.639 30.358 1.00 88.00 95 HIS A N 1
ATOM 729 C CA . HIS A 1 95 ? -14.694 -2.891 31.730 1.00 88.00 95 HIS A CA 1
ATOM 730 C C . HIS A 1 95 ? -14.373 -4.304 32.249 1.00 88.00 95 HIS A C 1
ATOM 732 O O . HIS A 1 95 ? -14.730 -4.633 33.377 1.00 88.00 95 HIS A O 1
ATOM 738 N N . HIS A 1 96 ? -13.726 -5.139 31.435 1.00 88.19 96 HIS A N 1
ATOM 739 C CA . HIS A 1 96 ? -13.423 -6.531 31.762 1.00 88.19 96 HIS A CA 1
ATOM 740 C C . HIS A 1 96 ? -12.075 -6.671 32.478 1.00 88.19 96 HIS A C 1
ATOM 742 O O . HIS A 1 96 ? -11.239 -5.763 32.471 1.00 88.19 96 HIS A O 1
ATOM 748 N N . ALA A 1 97 ? -11.836 -7.832 33.092 1.00 88.94 97 ALA A N 1
ATOM 749 C CA . ALA A 1 97 ? -10.560 -8.101 33.746 1.00 88.94 97 ALA A CA 1
ATOM 750 C C . ALA A 1 97 ? -9.405 -8.113 32.723 1.00 88.94 97 ALA A C 1
ATOM 752 O O . ALA A 1 97 ? -9.576 -8.499 31.566 1.00 88.94 97 ALA A O 1
ATOM 753 N N . ALA A 1 98 ? -8.185 -7.771 33.156 1.00 86.94 98 ALA A N 1
ATOM 754 C CA . ALA A 1 98 ? -7.008 -7.716 32.276 1.00 86.94 98 ALA A CA 1
ATOM 755 C C . ALA A 1 98 ? -6.775 -9.020 31.477 1.00 86.94 98 ALA A C 1
ATOM 757 O O . ALA A 1 98 ? -6.391 -8.980 30.306 1.00 86.94 98 ALA A O 1
ATOM 758 N N . ASN A 1 99 ? -7.069 -10.176 32.083 1.00 88.00 99 ASN A N 1
ATOM 759 C CA . ASN A 1 99 ? -6.967 -11.483 31.429 1.00 88.00 99 ASN A CA 1
ATOM 760 C C . ASN A 1 99 ? -7.984 -11.662 30.290 1.00 88.00 99 ASN A C 1
ATOM 762 O O . ASN A 1 99 ? -7.667 -12.274 29.272 1.00 88.00 99 ASN A O 1
ATOM 766 N N . GLU A 1 100 ? -9.195 -11.129 30.437 1.00 87.12 100 GLU A N 1
ATOM 767 C CA . GLU A 1 100 ? -10.252 -11.202 29.422 1.00 87.12 100 GLU A CA 1
ATOM 768 C C . GLU A 1 100 ? -9.938 -10.276 28.246 1.00 87.12 100 GLU A C 1
ATOM 770 O O . GLU A 1 100 ? -10.032 -10.694 27.093 1.00 87.12 100 GLU A O 1
ATOM 775 N N . ILE A 1 101 ? -9.427 -9.073 28.529 1.00 86.31 101 ILE A N 1
ATOM 776 C CA . ILE A 1 101 ? -8.916 -8.144 27.512 1.00 86.31 101 ILE A CA 1
ATOM 777 C C . ILE A 1 101 ? -7.813 -8.820 26.681 1.00 86.31 101 ILE A C 1
ATOM 779 O O . ILE A 1 101 ? -7.855 -8.812 25.447 1.00 86.31 101 ILE A O 1
ATOM 783 N N . ALA A 1 102 ? -6.844 -9.469 27.338 1.00 87.00 102 ALA A N 1
ATOM 784 C CA . ALA A 1 102 ? -5.759 -10.177 26.658 1.00 87.00 102 ALA A CA 1
ATOM 785 C C . ALA A 1 102 ? -6.265 -11.334 25.771 1.00 87.00 102 ALA A C 1
ATOM 787 O O . ALA A 1 102 ? -5.774 -11.523 24.649 1.00 87.00 102 ALA A O 1
ATOM 788 N N . ARG A 1 103 ? -7.274 -12.083 26.234 1.00 88.75 103 ARG A N 1
ATOM 789 C CA . ARG A 1 103 ? -7.929 -13.141 25.447 1.00 88.75 103 ARG A CA 1
ATOM 790 C C . ARG A 1 103 ? -8.648 -12.568 24.228 1.00 88.75 103 ARG A C 1
ATOM 792 O O . ARG A 1 103 ? -8.392 -13.035 23.121 1.00 88.75 103 ARG A O 1
ATOM 799 N N . ALA A 1 104 ? -9.438 -11.509 24.392 1.00 88.94 104 ALA A N 1
ATOM 800 C CA . ALA A 1 104 ? -10.154 -10.860 23.295 1.00 88.94 104 ALA A CA 1
ATOM 801 C C . ALA A 1 104 ? -9.198 -10.332 22.207 1.00 88.94 104 ALA A C 1
ATOM 803 O O . ALA A 1 104 ? -9.426 -10.531 21.010 1.00 88.94 104 ALA A O 1
ATOM 804 N N . HIS A 1 105 ? -8.069 -9.734 22.604 1.00 87.69 105 HIS A N 1
ATOM 805 C CA . HIS A 1 105 ? -7.021 -9.338 21.661 1.00 87.69 105 HIS A CA 1
ATOM 806 C C . HIS A 1 105 ? -6.417 -10.535 20.921 1.00 87.69 105 HIS A C 1
ATOM 808 O O . HIS A 1 105 ? -6.186 -10.462 19.713 1.00 87.69 105 HIS A O 1
ATOM 814 N N . THR A 1 106 ? -6.166 -11.639 21.623 1.00 90.62 106 THR A N 1
ATOM 815 C CA . THR A 1 106 ? -5.624 -12.864 21.020 1.00 90.62 106 THR A CA 1
ATOM 816 C C . THR A 1 106 ? -6.604 -13.466 20.016 1.00 90.62 106 THR A C 1
ATOM 818 O O . THR A 1 106 ? -6.214 -13.812 18.901 1.00 90.62 106 THR A O 1
ATOM 821 N N . GLU A 1 107 ? -7.893 -13.501 20.345 1.00 92.50 107 GLU A N 1
ATOM 822 C CA . GLU A 1 107 ? -8.934 -13.944 19.422 1.00 92.50 107 GLU A CA 1
ATOM 823 C C . GLU A 1 107 ? -9.027 -13.061 18.181 1.00 92.50 107 GLU A C 1
ATOM 825 O O . GLU A 1 107 ? -9.134 -13.577 17.069 1.00 92.50 107 GLU A O 1
ATOM 830 N N . ALA A 1 108 ? -8.964 -11.737 18.339 1.00 92.06 108 ALA A N 1
ATOM 831 C CA . ALA A 1 108 ? -8.988 -10.810 17.212 1.00 92.06 108 ALA A CA 1
ATOM 832 C C . ALA A 1 108 ? -7.790 -11.032 16.275 1.00 92.06 108 ALA A C 1
ATOM 834 O O . ALA A 1 108 ? -7.954 -11.092 15.055 1.00 92.06 108 ALA A O 1
ATOM 835 N N . ARG A 1 109 ? -6.595 -11.247 16.841 1.00 93.88 109 ARG A N 1
ATOM 836 C CA . ARG A 1 109 ? -5.385 -11.609 16.087 1.00 93.88 109 ARG A CA 1
ATOM 837 C C . ARG A 1 109 ? -5.561 -12.939 15.355 1.00 93.88 109 ARG A C 1
ATOM 839 O O . ARG A 1 109 ? -5.231 -13.033 14.177 1.00 93.88 109 ARG A O 1
ATOM 846 N N . TRP A 1 110 ? -6.156 -13.940 15.999 1.00 95.44 110 TRP A N 1
ATOM 847 C CA . TRP A 1 110 ? -6.431 -15.230 15.364 1.00 95.44 110 TRP A CA 1
ATOM 848 C C . TRP A 1 110 ? -7.488 -15.143 14.256 1.00 95.44 110 TRP A C 1
ATOM 850 O O . TRP A 1 110 ? -7.389 -15.816 13.230 1.00 95.44 110 TRP A O 1
ATOM 860 N N . ARG A 1 111 ? -8.503 -14.287 14.420 1.00 94.38 111 ARG A N 1
ATOM 861 C CA . ARG A 1 111 ? -9.483 -13.984 13.364 1.00 94.38 111 ARG A CA 1
ATOM 862 C C . ARG A 1 111 ? -8.795 -13.349 12.152 1.00 94.38 111 ARG A C 1
ATOM 864 O O . ARG A 1 111 ? -9.090 -13.757 11.032 1.00 94.38 111 ARG A O 1
ATOM 871 N N . LEU A 1 112 ? -7.861 -12.415 12.363 1.00 95.00 112 LEU A N 1
ATOM 872 C CA . LEU A 1 112 ? -7.048 -11.829 11.289 1.00 95.00 112 LEU A CA 1
ATOM 873 C C . LEU A 1 112 ? -6.186 -12.883 10.591 1.00 95.00 112 LEU A C 1
ATOM 875 O O . LEU A 1 112 ? -6.225 -12.966 9.369 1.00 95.00 112 LEU A O 1
ATOM 879 N N . ALA A 1 113 ? -5.487 -13.730 11.350 1.00 96.88 113 ALA A N 1
ATOM 880 C CA . ALA A 1 113 ? -4.657 -14.795 10.792 1.00 96.88 113 ALA A CA 1
ATOM 881 C C . ALA A 1 113 ? -5.473 -15.776 9.934 1.00 96.88 113 ALA A C 1
ATOM 883 O O . ALA A 1 113 ? -5.078 -16.076 8.813 1.00 96.88 113 ALA A O 1
ATOM 884 N N . ARG A 1 114 ? -6.649 -16.218 10.406 1.00 97.31 114 ARG A N 1
ATOM 885 C CA . ARG A 1 114 ? -7.530 -17.119 9.641 1.00 97.31 114 ARG A CA 1
ATOM 886 C C . ARG A 1 114 ? -8.084 -16.474 8.374 1.00 97.31 114 ARG A C 1
ATOM 888 O O . ARG A 1 114 ? -8.082 -17.111 7.327 1.00 97.31 114 ARG A O 1
ATOM 895 N N . ARG A 1 115 ? -8.538 -15.218 8.452 1.00 95.94 115 ARG A N 1
ATOM 896 C CA . ARG A 1 115 ? -9.000 -14.464 7.271 1.00 95.94 115 ARG A CA 1
ATOM 897 C C . ARG A 1 115 ? -7.864 -14.252 6.274 1.00 95.94 115 ARG A C 1
ATOM 899 O O . ARG A 1 115 ? -8.076 -14.404 5.078 1.00 95.94 115 ARG A O 1
ATOM 906 N N . GLY A 1 116 ? -6.670 -13.941 6.775 1.00 96.88 116 GLY A N 1
ATOM 907 C CA . GLY A 1 116 ? -5.466 -13.785 5.973 1.00 96.88 116 GLY A CA 1
ATOM 908 C C . GLY A 1 116 ? -5.074 -15.074 5.263 1.00 96.88 116 GLY A C 1
ATOM 909 O O . GLY A 1 116 ? -4.918 -15.070 4.051 1.00 96.88 116 GLY A O 1
ATOM 910 N N . LEU A 1 117 ? -5.006 -16.193 5.986 1.00 97.25 117 LEU A N 1
ATOM 911 C CA . LEU A 1 117 ? -4.680 -17.496 5.407 1.00 97.25 117 LEU A CA 1
ATOM 912 C C . LEU A 1 117 ? -5.729 -17.945 4.382 1.00 97.25 117 LEU A C 1
ATOM 914 O O . LEU A 1 117 ? -5.369 -18.406 3.307 1.00 97.25 117 LEU A O 1
ATOM 918 N N . PHE A 1 118 ? -7.016 -17.745 4.677 1.00 97.50 118 PHE A N 1
ATOM 919 C CA . PHE A 1 118 ? -8.091 -18.029 3.729 1.00 97.50 118 PHE A CA 1
ATOM 920 C C . PHE A 1 118 ? -7.933 -17.228 2.428 1.00 97.50 118 PHE A C 1
ATOM 922 O O . PHE A 1 118 ? -7.958 -17.809 1.346 1.00 97.50 118 PHE A O 1
ATOM 929 N N . LEU A 1 119 ? -7.715 -15.909 2.525 1.00 95.94 119 LEU A N 1
ATOM 930 C CA . LEU A 1 119 ? -7.483 -15.049 1.360 1.00 95.94 119 LEU A CA 1
ATOM 931 C C . LEU A 1 119 ? -6.194 -15.400 0.618 1.00 95.94 119 LEU A C 1
ATOM 933 O O . LEU A 1 119 ? -6.163 -15.320 -0.604 1.00 95.94 119 LEU A O 1
ATOM 937 N N . PHE A 1 120 ? -5.150 -15.805 1.340 1.00 96.00 120 PHE A N 1
ATOM 938 C CA . PHE A 1 120 ? -3.885 -16.231 0.758 1.00 96.00 120 PHE A CA 1
ATOM 939 C C . PHE A 1 120 ? -4.075 -17.478 -0.110 1.00 96.00 120 PHE A C 1
ATOM 941 O O . PHE A 1 120 ? -3.721 -17.476 -1.287 1.00 96.00 120 PHE A O 1
ATOM 948 N N . THR A 1 121 ? -4.702 -18.520 0.444 1.00 95.56 121 THR A N 1
ATOM 949 C CA . THR A 1 121 ? -4.962 -19.778 -0.267 1.00 95.56 121 THR A CA 1
ATOM 950 C C . THR A 1 121 ? -5.922 -19.579 -1.438 1.00 95.56 121 THR A C 1
ATOM 952 O O . THR A 1 121 ? -5.630 -20.021 -2.547 1.00 95.56 121 THR A O 1
ATOM 955 N N . LEU A 1 122 ? -7.038 -18.875 -1.224 1.00 96.19 122 LEU A N 1
ATOM 956 C CA . LEU A 1 122 ? -7.994 -18.569 -2.291 1.00 96.19 122 LEU A CA 1
ATOM 957 C C . LEU A 1 122 ? -7.356 -17.704 -3.386 1.00 96.19 122 LEU A C 1
ATOM 959 O O . LEU A 1 122 ? -7.591 -17.926 -4.570 1.00 96.19 122 LEU A O 1
ATOM 963 N N . GLY A 1 123 ? -6.524 -16.740 -2.990 1.00 94.25 123 GLY A N 1
ATOM 964 C CA . GLY A 1 123 ? -5.810 -15.851 -3.894 1.00 94.25 123 GLY A CA 1
ATOM 965 C C . GLY A 1 123 ? -4.888 -16.600 -4.847 1.00 94.25 123 GLY A C 1
ATOM 966 O O . GLY A 1 123 ? -4.912 -16.315 -6.038 1.00 94.25 123 GLY A O 1
ATOM 967 N N . TYR A 1 124 ? -4.132 -17.588 -4.356 1.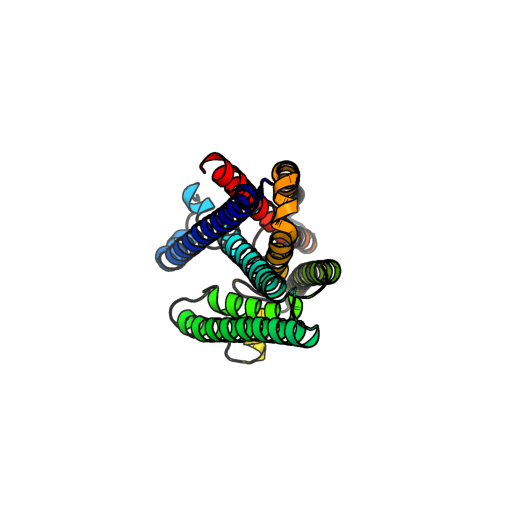00 91.75 124 TYR A N 1
ATOM 968 C CA . TYR A 1 124 ? -3.302 -18.431 -5.223 1.00 91.75 124 TYR A CA 1
ATOM 969 C C . TYR A 1 124 ? -4.133 -19.331 -6.144 1.00 91.75 124 TYR A C 1
ATOM 971 O O . TYR A 1 124 ? -3.718 -19.586 -7.269 1.00 91.75 124 TYR A O 1
ATOM 979 N N . GLY A 1 125 ? -5.325 -19.758 -5.712 1.00 92.62 125 GLY A N 1
ATOM 980 C CA . GLY A 1 125 ? -6.276 -20.437 -6.598 1.00 92.62 125 GLY A CA 1
ATOM 981 C C . GLY A 1 125 ? -6.763 -19.536 -7.740 1.00 92.62 125 GLY A C 1
ATOM 982 O O . GLY A 1 125 ? -6.851 -19.977 -8.881 1.00 92.62 125 GLY A O 1
ATOM 983 N N . ILE A 1 126 ? -7.027 -18.256 -7.454 1.00 91.31 126 ILE A N 1
ATOM 984 C CA . ILE A 1 126 ? -7.411 -17.260 -8.469 1.00 91.31 126 ILE A CA 1
ATOM 985 C C . ILE A 1 126 ? -6.231 -16.896 -9.373 1.00 91.31 126 ILE A C 1
ATOM 987 O O . ILE A 1 126 ? -6.436 -16.655 -10.560 1.00 91.31 126 ILE A O 1
ATOM 991 N N . GLU A 1 127 ? -5.003 -16.892 -8.850 1.00 88.69 127 GLU A N 1
ATOM 992 C CA . GLU A 1 127 ? -3.798 -16.576 -9.623 1.00 88.69 127 GLU A CA 1
ATOM 993 C C . GLU A 1 127 ? -3.617 -17.487 -10.851 1.00 88.69 127 GLU A C 1
ATOM 995 O O . GLU A 1 127 ? -3.073 -17.045 -11.861 1.00 88.69 127 GLU A O 1
ATOM 1000 N N . TRP A 1 128 ? -4.126 -18.723 -10.813 1.00 85.88 128 TRP A N 1
ATOM 1001 C CA . TRP A 1 128 ? -4.104 -19.637 -11.963 1.00 85.88 128 TRP A CA 1
ATOM 1002 C C . TRP A 1 128 ? -4.933 -19.147 -13.152 1.00 85.88 128 TRP A C 1
ATOM 1004 O O . TRP A 1 128 ? -4.623 -19.475 -14.294 1.00 85.88 128 TRP A O 1
ATOM 1014 N N . ILE A 1 129 ? -5.989 -18.380 -12.887 1.00 85.75 129 ILE A N 1
ATOM 1015 C CA . ILE A 1 129 ? -6.857 -17.793 -13.913 1.00 85.75 129 ILE A CA 1
ATOM 1016 C C . ILE A 1 129 ? -6.373 -16.378 -14.237 1.00 85.75 129 ILE A C 1
ATOM 1018 O O . ILE A 1 129 ? -6.350 -15.971 -15.398 1.00 85.75 129 ILE A O 1
ATOM 1022 N N . TRP A 1 130 ? -5.976 -15.633 -13.202 1.00 83.88 130 TRP A N 1
ATOM 1023 C CA . TRP A 1 130 ? -5.619 -14.226 -13.295 1.00 83.88 130 TRP A CA 1
ATOM 1024 C C . TRP A 1 130 ? -4.275 -13.943 -12.622 1.00 83.88 130 TRP A C 1
ATOM 1026 O O . TRP A 1 130 ? -4.198 -13.592 -11.437 1.00 83.88 130 TRP A O 1
ATOM 1036 N N . ALA A 1 131 ? -3.203 -14.099 -13.400 1.00 85.75 131 ALA A N 1
ATOM 1037 C CA . ALA A 1 131 ? -1.851 -13.788 -12.957 1.00 85.75 131 ALA A CA 1
ATOM 1038 C C . ALA A 1 131 ? -1.747 -12.316 -12.522 1.00 85.75 131 ALA A C 1
ATOM 1040 O O . ALA A 1 131 ? -2.244 -11.419 -13.200 1.00 85.75 131 ALA A O 1
ATOM 1041 N N . GLY A 1 132 ? -1.098 -12.075 -11.381 1.00 82.88 132 GLY A N 1
ATOM 1042 C CA . GLY A 1 132 ? -0.907 -10.731 -10.827 1.00 82.88 132 GLY A CA 1
ATOM 1043 C C . GLY A 1 132 ? -1.999 -10.250 -9.865 1.00 82.88 132 GLY A C 1
ATOM 1044 O O . GLY A 1 132 ? -1.967 -9.098 -9.430 1.00 82.88 132 GLY A O 1
ATOM 1045 N N . THR A 1 133 ? -2.940 -11.120 -9.483 1.00 89.00 133 THR A N 1
ATOM 1046 C CA . THR A 1 133 ? -3.959 -10.794 -8.475 1.00 89.00 133 THR A CA 1
ATOM 1047 C C . THR A 1 133 ? -3.348 -10.368 -7.131 1.00 89.00 133 THR A C 1
ATOM 1049 O O . THR A 1 133 ? -2.397 -10.962 -6.622 1.00 89.00 133 THR A O 1
ATOM 1052 N N . ILE A 1 134 ? -3.933 -9.344 -6.504 1.00 91.12 134 ILE A N 1
ATOM 1053 C CA . ILE A 1 134 ? -3.471 -8.800 -5.216 1.00 91.12 134 ILE A CA 1
ATOM 1054 C C . ILE A 1 134 ? -3.869 -9.672 -4.006 1.00 91.12 134 ILE A C 1
ATOM 1056 O O . ILE A 1 134 ? -3.368 -9.478 -2.897 1.00 91.12 134 ILE A O 1
ATOM 1060 N N . LEU A 1 135 ? -4.773 -10.641 -4.187 1.00 93.50 135 LEU A N 1
ATOM 1061 C CA . LEU A 1 135 ? -5.377 -11.410 -3.091 1.00 93.50 135 LEU A CA 1
ATOM 1062 C C . LEU A 1 135 ? -4.363 -12.152 -2.194 1.00 93.50 135 LEU A C 1
ATOM 1064 O O . LEU A 1 135 ? -4.484 -12.019 -0.971 1.00 93.50 135 LEU A O 1
ATOM 1068 N N . PRO A 1 136 ? -3.353 -12.873 -2.731 1.00 95.06 136 PRO A N 1
ATOM 1069 C CA . PRO A 1 136 ? -2.320 -13.507 -1.911 1.00 95.06 136 PRO A CA 1
ATOM 1070 C C . PRO A 1 136 ? -1.617 -12.523 -0.975 1.00 95.06 136 PRO A C 1
ATOM 1072 O O . PRO A 1 136 ? -1.462 -12.776 0.219 1.00 95.06 136 PRO A O 1
ATOM 1075 N N . TYR A 1 137 ? -1.264 -11.352 -1.499 1.00 95.50 137 TYR A N 1
ATOM 1076 C CA . TYR A 1 137 ? -0.581 -10.296 -0.758 1.00 95.50 137 TYR A CA 1
ATOM 1077 C C . TYR A 1 137 ? -1.453 -9.722 0.350 1.00 95.50 137 TYR A C 1
ATOM 1079 O O . TYR A 1 137 ? -0.991 -9.543 1.474 1.00 95.50 137 TYR A O 1
ATOM 1087 N N . TYR A 1 138 ? -2.744 -9.543 0.077 1.00 94.50 138 TYR A N 1
ATOM 1088 C CA . TYR A 1 138 ? -3.729 -9.179 1.091 1.00 94.50 138 TYR A CA 1
ATOM 1089 C C . TYR A 1 138 ? -3.815 -10.186 2.231 1.00 94.50 138 TYR A C 1
ATOM 1091 O O . TYR A 1 138 ? -3.822 -9.812 3.408 1.00 94.50 138 TYR A O 1
ATOM 1099 N N . GLY A 1 139 ? -3.848 -11.469 1.872 1.00 96.56 139 GLY A N 1
ATOM 1100 C CA . GLY A 1 139 ? -3.805 -12.554 2.835 1.00 96.56 139 GLY A CA 1
ATOM 1101 C C . GLY A 1 139 ? -2.573 -12.459 3.732 1.00 96.56 139 GLY A C 1
ATOM 1102 O O . GLY A 1 139 ? -2.687 -12.479 4.961 1.00 96.56 139 GLY A O 1
ATOM 1103 N N . ALA A 1 140 ? -1.405 -12.244 3.128 1.00 97.44 140 ALA A N 1
ATOM 1104 C CA . ALA A 1 140 ? -0.157 -12.070 3.854 1.00 97.44 140 ALA A CA 1
ATOM 1105 C C . ALA A 1 140 ? -0.143 -10.820 4.744 1.00 97.44 140 ALA A C 1
ATOM 1107 O O . ALA A 1 140 ? 0.281 -10.917 5.896 1.00 97.44 140 ALA A O 1
ATOM 1108 N N . TYR A 1 141 ? -0.660 -9.674 4.286 1.00 97.62 141 TYR A N 1
ATOM 1109 C CA . TYR A 1 141 ? -0.765 -8.475 5.122 1.00 97.62 141 TYR A CA 1
ATOM 1110 C C . TYR A 1 141 ? -1.616 -8.732 6.365 1.00 97.62 141 TYR A C 1
ATOM 1112 O O . TYR A 1 141 ? -1.238 -8.293 7.446 1.00 97.62 141 TYR A O 1
ATOM 1120 N N . PHE A 1 142 ? -2.720 -9.480 6.267 1.00 97.38 142 PHE A N 1
ATOM 1121 C CA . PHE A 1 142 ? -3.537 -9.837 7.435 1.00 97.38 142 PHE A CA 1
ATOM 1122 C C . PHE A 1 142 ? -2.856 -10.833 8.377 1.00 97.38 142 PHE A C 1
ATOM 1124 O O . PHE A 1 142 ? -2.987 -10.701 9.598 1.00 97.38 142 PHE A O 1
ATOM 1131 N N . VAL A 1 143 ? -2.084 -11.784 7.847 1.00 97.88 143 VAL A N 1
ATOM 1132 C CA . VAL A 1 143 ? -1.242 -12.658 8.676 1.00 97.88 143 VAL A CA 1
ATOM 1133 C C . VAL A 1 143 ? -0.183 -11.830 9.409 1.00 97.88 143 VAL A C 1
ATOM 1135 O O . VAL A 1 143 ? -0.065 -11.938 10.628 1.00 97.88 143 VAL A O 1
ATOM 1138 N N . VAL A 1 144 ? 0.515 -10.925 8.722 1.00 97.69 144 VAL A N 1
ATOM 1139 C CA . VAL A 1 144 ? 1.483 -9.999 9.336 1.00 97.69 144 VAL A CA 1
ATOM 1140 C C . VAL A 1 144 ? 0.800 -9.088 10.362 1.00 97.69 144 VAL A C 1
ATOM 1142 O O . VAL A 1 144 ? 1.305 -8.904 11.472 1.00 97.69 144 VAL A O 1
ATOM 1145 N N . ALA A 1 145 ? -0.391 -8.574 10.050 1.00 96.81 145 ALA A N 1
ATOM 1146 C CA . ALA A 1 145 ? -1.192 -7.741 10.939 1.00 96.81 145 ALA A CA 1
ATOM 1147 C C . ALA A 1 145 ? -1.525 -8.453 12.250 1.00 96.81 145 ALA A C 1
ATOM 1149 O O . ALA A 1 145 ? -1.481 -7.832 13.311 1.00 96.81 145 ALA A O 1
ATOM 1150 N N . SER A 1 146 ? -1.786 -9.763 12.205 1.00 96.50 146 SER A N 1
ATOM 1151 C CA . SER A 1 146 ? -2.015 -10.563 13.412 1.00 96.50 146 SER A CA 1
ATOM 1152 C C . SER A 1 146 ? -0.839 -10.519 14.396 1.00 96.50 146 SER A C 1
ATOM 1154 O O . SER A 1 146 ? -1.015 -10.843 15.566 1.00 96.50 146 SER A O 1
ATOM 1156 N N . ILE A 1 147 ? 0.350 -10.090 13.965 1.00 96.44 147 ILE A N 1
ATOM 1157 C CA . ILE A 1 147 ? 1.544 -9.944 14.800 1.00 96.44 147 ILE A CA 1
ATOM 1158 C C . ILE A 1 147 ? 1.793 -8.474 15.142 1.00 96.44 147 ILE A C 1
ATOM 1160 O O . ILE A 1 147 ? 1.976 -8.142 16.314 1.00 96.44 147 ILE A O 1
ATOM 1164 N N . ILE A 1 148 ? 1.791 -7.596 14.135 1.00 96.88 148 ILE A N 1
ATOM 1165 C CA . ILE A 1 148 ? 2.275 -6.216 14.283 1.00 96.88 148 ILE A CA 1
ATOM 1166 C C . ILE A 1 148 ? 1.187 -5.222 14.695 1.00 96.88 148 ILE A C 1
ATOM 1168 O O . ILE A 1 148 ? 1.496 -4.140 15.191 1.00 96.88 148 ILE A O 1
ATOM 1172 N N . ALA A 1 149 ? -0.096 -5.549 14.518 1.00 92.50 149 ALA A N 1
ATOM 1173 C CA . ALA A 1 149 ? -1.174 -4.570 14.650 1.00 92.50 149 ALA A CA 1
ATOM 1174 C C . ALA A 1 149 ? -1.442 -4.101 16.090 1.00 92.50 149 ALA A C 1
ATOM 1176 O O . ALA A 1 149 ? -2.219 -3.168 16.279 1.00 92.50 149 ALA A O 1
ATOM 1177 N N . THR A 1 150 ? -0.774 -4.668 17.100 1.00 91.38 150 THR A N 1
ATOM 1178 C CA . THR A 1 150 ? -0.768 -4.170 18.491 1.00 91.38 150 THR A CA 1
ATOM 1179 C C . THR A 1 150 ? 0.547 -3.489 18.886 1.00 91.38 150 THR A C 1
ATOM 1181 O O . THR A 1 150 ? 0.667 -2.975 19.995 1.00 91.38 150 THR A O 1
ATOM 1184 N N . TRP A 1 151 ? 1.545 -3.437 17.997 1.00 96.31 151 TRP A N 1
ATOM 1185 C CA . TRP A 1 151 ? 2.832 -2.802 18.287 1.00 96.31 151 TRP A CA 1
ATOM 1186 C C . TRP A 1 151 ? 2.694 -1.288 18.457 1.00 96.31 151 TRP A C 1
ATOM 1188 O O . TRP A 1 151 ? 1.777 -0.666 17.915 1.00 96.31 151 TRP A O 1
ATOM 1198 N N . SER A 1 152 ? 3.633 -0.675 19.183 1.00 96.75 152 SER A N 1
ATOM 1199 C CA . SER A 1 152 ? 3.687 0.782 19.339 1.00 96.75 152 SER A CA 1
ATOM 1200 C C . SER A 1 152 ? 3.940 1.484 17.999 1.00 96.75 152 SER A C 1
ATOM 1202 O O . SER A 1 152 ? 4.558 0.918 17.096 1.00 96.75 152 SER A O 1
ATOM 1204 N N . ALA A 1 153 ? 3.499 2.742 17.875 1.00 97.06 153 ALA A N 1
ATOM 1205 C CA . ALA A 1 153 ? 3.676 3.524 16.648 1.00 97.06 153 ALA A CA 1
ATOM 1206 C C . ALA A 1 153 ? 5.150 3.603 16.210 1.00 97.06 153 ALA A C 1
ATOM 1208 O O . ALA A 1 153 ? 5.439 3.465 15.030 1.00 97.06 153 ALA A O 1
ATOM 1209 N N . ARG A 1 154 ? 6.090 3.718 17.160 1.00 97.81 154 ARG A N 1
ATOM 1210 C CA . ARG A 1 154 ? 7.536 3.742 16.872 1.00 97.81 154 ARG A CA 1
ATOM 1211 C C . ARG A 1 154 ? 8.021 2.452 16.208 1.00 97.81 154 ARG A C 1
ATOM 1213 O O . ARG A 1 154 ? 8.753 2.520 15.230 1.00 97.81 154 ARG A O 1
ATOM 1220 N N . LYS A 1 155 ? 7.591 1.285 16.707 1.00 98.31 155 LYS A N 1
ATOM 1221 C CA . LYS A 1 155 ? 7.951 -0.020 16.123 1.00 98.31 155 LYS A CA 1
ATOM 1222 C C . LYS A 1 155 ? 7.354 -0.193 14.728 1.00 98.31 155 LYS A C 1
ATOM 1224 O O . LYS A 1 155 ? 8.023 -0.707 13.842 1.00 98.31 155 LYS A O 1
ATOM 1229 N N . LEU A 1 156 ? 6.117 0.262 14.534 1.00 98.44 156 LEU A N 1
ATOM 1230 C CA . LEU A 1 156 ? 5.464 0.254 13.227 1.00 98.44 156 LEU A CA 1
ATOM 1231 C C . LEU A 1 156 ? 6.189 1.156 12.223 1.00 98.44 156 LEU A C 1
ATOM 1233 O O . LEU A 1 156 ? 6.501 0.708 11.127 1.00 98.44 156 LEU A O 1
ATOM 1237 N N . ILE A 1 157 ? 6.518 2.392 12.609 1.00 98.38 157 ILE A N 1
ATOM 1238 C CA . ILE A 1 157 ? 7.280 3.320 11.762 1.00 98.38 157 ILE A CA 1
ATOM 1239 C C . ILE A 1 157 ? 8.649 2.724 11.421 1.00 98.38 157 ILE A C 1
ATOM 1241 O O . ILE A 1 157 ? 9.021 2.707 10.254 1.00 98.38 157 ILE A O 1
ATOM 1245 N N . ALA A 1 158 ? 9.365 2.171 12.406 1.00 98.50 158 ALA A N 1
ATOM 1246 C CA . ALA A 1 158 ? 10.644 1.508 12.164 1.00 98.50 158 ALA A CA 1
ATOM 1247 C C . ALA A 1 158 ? 10.508 0.356 11.155 1.00 98.50 158 ALA A C 1
ATOM 1249 O O . ALA A 1 158 ? 11.302 0.268 10.227 1.00 98.50 158 ALA A O 1
ATOM 1250 N N . LEU A 1 159 ? 9.473 -0.481 11.278 1.00 98.50 159 LEU A N 1
ATOM 1251 C CA . LEU A 1 159 ? 9.218 -1.576 10.341 1.00 98.50 159 LEU A CA 1
ATOM 1252 C C . LEU A 1 159 ? 8.869 -1.079 8.929 1.00 98.50 159 LEU A C 1
ATOM 1254 O O . LEU A 1 159 ? 9.346 -1.653 7.955 1.00 9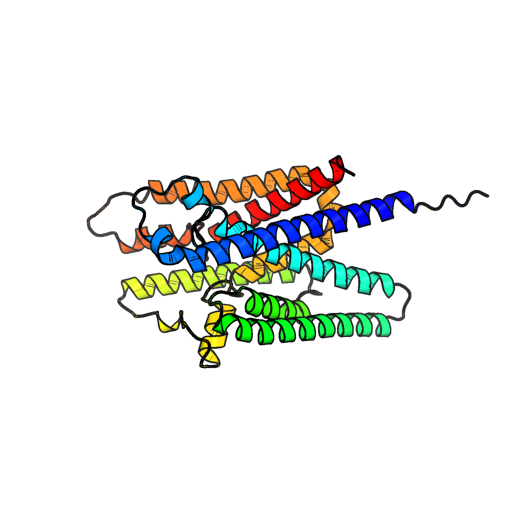8.50 159 LEU A O 1
ATOM 1258 N N . ALA A 1 160 ? 8.084 -0.006 8.802 1.00 98.44 160 ALA A N 1
ATOM 1259 C CA . ALA A 1 160 ? 7.776 0.614 7.512 1.00 98.44 160 ALA A CA 1
ATOM 1260 C C . ALA A 1 160 ? 9.034 1.187 6.835 1.00 98.44 160 ALA A C 1
ATOM 1262 O O . ALA A 1 160 ? 9.234 0.992 5.635 1.00 98.44 160 ALA A O 1
ATOM 1263 N N . VAL A 1 161 ? 9.904 1.844 7.610 1.00 98.31 161 VAL A N 1
ATOM 1264 C CA . VAL A 1 161 ? 11.192 2.370 7.136 1.00 98.31 161 VAL A CA 1
ATOM 1265 C C . VAL A 1 161 ? 12.105 1.223 6.706 1.00 98.31 161 VAL A C 1
ATOM 1267 O O . VAL A 1 161 ? 12.585 1.232 5.578 1.00 98.31 161 VAL A O 1
ATOM 1270 N N . ILE A 1 162 ? 12.276 0.194 7.543 1.00 98.38 162 ILE A N 1
ATOM 1271 C CA . ILE A 1 162 ? 13.087 -0.990 7.215 1.00 98.38 162 ILE A CA 1
ATOM 1272 C C . ILE A 1 162 ? 12.567 -1.671 5.947 1.00 98.38 162 ILE A C 1
ATOM 1274 O O . ILE A 1 162 ? 13.355 -1.956 5.058 1.00 98.38 162 ILE A O 1
ATOM 1278 N N . SER A 1 163 ? 11.253 -1.877 5.826 1.00 98.12 163 SER A N 1
ATOM 1279 C CA . SER A 1 163 ? 10.612 -2.439 4.628 1.00 98.12 163 SER A CA 1
ATOM 1280 C C . SER A 1 163 ? 10.932 -1.633 3.366 1.00 98.12 163 SER A C 1
ATOM 1282 O O . SER A 1 163 ? 11.265 -2.197 2.326 1.00 98.12 163 SER A O 1
ATOM 1284 N N . THR A 1 164 ? 10.855 -0.304 3.460 1.00 97.81 164 THR A N 1
ATOM 1285 C CA . THR A 1 164 ? 11.118 0.604 2.336 1.00 97.81 164 THR A CA 1
ATOM 1286 C C . THR A 1 164 ? 12.585 0.563 1.911 1.00 97.81 164 THR A C 1
ATOM 1288 O O . THR A 1 164 ? 12.885 0.372 0.736 1.00 97.81 164 THR A O 1
ATOM 1291 N N . PHE A 1 165 ? 13.509 0.684 2.867 1.00 97.12 165 PHE A N 1
ATOM 1292 C CA . PHE A 1 165 ? 14.940 0.648 2.572 1.00 97.12 165 PHE A CA 1
ATOM 1293 C C . PHE A 1 165 ? 15.420 -0.743 2.158 1.00 97.12 165 PHE A C 1
ATOM 1295 O O . PHE A 1 165 ? 16.282 -0.833 1.295 1.00 97.12 165 PHE A O 1
ATOM 1302 N N . ALA A 1 166 ? 14.851 -1.824 2.699 1.00 97.25 166 ALA A N 1
ATOM 1303 C CA . ALA A 1 166 ? 15.167 -3.180 2.260 1.00 97.25 166 ALA A CA 1
ATOM 1304 C C . ALA A 1 166 ? 14.844 -3.366 0.772 1.00 97.25 166 ALA A C 1
ATOM 1306 O O . ALA A 1 166 ? 15.688 -3.861 0.032 1.00 97.25 166 ALA A O 1
ATOM 1307 N N . ALA A 1 167 ? 13.670 -2.911 0.318 1.00 95.81 167 ALA A N 1
ATOM 1308 C CA . ALA A 1 167 ? 13.310 -2.964 -1.098 1.00 95.81 167 ALA A CA 1
ATOM 1309 C C . ALA A 1 167 ? 14.278 -2.145 -1.969 1.00 95.81 167 ALA A C 1
ATOM 1311 O O . ALA A 1 167 ? 14.794 -2.660 -2.959 1.00 95.81 167 ALA A O 1
ATOM 1312 N N . ALA A 1 168 ? 14.582 -0.909 -1.558 1.00 94.81 168 ALA A N 1
ATOM 1313 C CA . ALA A 1 168 ? 15.489 -0.028 -2.290 1.00 94.81 168 ALA A CA 1
ATOM 1314 C C . ALA A 1 168 ? 16.927 -0.575 -2.355 1.00 94.81 168 ALA A C 1
ATOM 1316 O O . ALA A 1 168 ? 17.554 -0.520 -3.408 1.00 94.81 168 ALA A O 1
ATOM 1317 N N . ILE A 1 169 ? 17.443 -1.145 -1.260 1.00 95.25 169 ILE A N 1
ATOM 1318 C CA . ILE A 1 169 ? 18.783 -1.752 -1.204 1.00 95.25 169 ILE A CA 1
ATOM 1319 C C . ILE A 1 169 ? 18.848 -3.004 -2.081 1.00 95.25 169 ILE A C 1
ATOM 1321 O O . ILE A 1 169 ? 19.828 -3.194 -2.796 1.00 95.25 169 ILE A O 1
ATOM 1325 N N . ILE A 1 170 ? 17.812 -3.850 -2.056 1.00 95.00 170 ILE A N 1
ATOM 1326 C CA . ILE A 1 170 ? 17.751 -5.033 -2.923 1.00 95.00 170 ILE A CA 1
ATOM 1327 C C . ILE A 1 170 ? 17.725 -4.612 -4.396 1.00 95.00 170 ILE A C 1
ATOM 1329 O O . ILE A 1 170 ? 18.448 -5.198 -5.200 1.00 95.00 170 ILE A O 1
ATOM 1333 N N . GLN A 1 171 ? 16.938 -3.592 -4.750 1.00 92.38 171 GLN A N 1
ATOM 1334 C CA . GLN A 1 171 ? 16.884 -3.091 -6.122 1.00 92.38 171 GLN A CA 1
ATOM 1335 C C . GLN A 1 171 ? 18.215 -2.469 -6.558 1.00 92.38 171 GLN A C 1
ATOM 1337 O O . GLN A 1 171 ? 18.686 -2.758 -7.655 1.00 92.38 171 GLN A O 1
ATOM 1342 N N . TRP A 1 172 ? 18.845 -1.668 -5.694 1.00 91.62 172 TRP A N 1
ATOM 1343 C CA . TRP A 1 172 ? 20.187 -1.136 -5.932 1.00 91.62 172 TRP A CA 1
ATOM 1344 C C . TRP A 1 172 ? 21.181 -2.264 -6.208 1.00 91.62 172 TRP A C 1
ATOM 1346 O O . TRP A 1 172 ? 21.853 -2.266 -7.234 1.00 91.62 172 TRP A O 1
ATOM 1356 N N . TRP A 1 173 ? 21.232 -3.267 -5.326 1.00 93.81 173 TRP A N 1
ATOM 1357 C CA . TRP A 1 173 ? 22.129 -4.409 -5.485 1.00 93.81 173 TRP A CA 1
ATOM 1358 C C . TRP A 1 173 ? 21.867 -5.156 -6.795 1.00 93.81 173 TRP A C 1
ATOM 1360 O O . TRP A 1 173 ? 22.805 -5.518 -7.500 1.00 93.81 173 TRP A O 1
ATOM 1370 N N . ARG A 1 174 ? 20.595 -5.350 -7.158 1.00 92.00 174 ARG A N 1
ATOM 1371 C CA . ARG A 1 174 ? 20.203 -6.002 -8.411 1.00 92.00 174 ARG A CA 1
ATOM 1372 C C . ARG A 1 174 ? 20.729 -5.254 -9.637 1.00 92.00 174 ARG A C 1
ATOM 1374 O O . ARG A 1 174 ? 21.137 -5.894 -10.605 1.00 92.00 174 ARG A O 1
ATOM 1381 N N . LEU A 1 175 ? 20.707 -3.927 -9.586 1.00 89.25 175 LEU A N 1
ATOM 1382 C CA . LEU A 1 175 ? 21.186 -3.069 -10.658 1.00 89.25 175 LEU A CA 1
ATOM 1383 C C . LEU A 1 175 ? 22.716 -3.104 -10.765 1.00 89.25 175 LEU A C 1
ATOM 1385 O O . LEU A 1 175 ? 23.230 -3.304 -11.860 1.00 89.25 175 LEU A O 1
ATOM 1389 N N . GLU A 1 176 ? 23.433 -3.041 -9.641 1.00 90.38 176 GLU A N 1
ATOM 1390 C CA . GLU A 1 176 ? 24.893 -3.231 -9.605 1.00 90.38 176 GLU A CA 1
ATOM 1391 C C . GLU A 1 176 ? 25.304 -4.574 -10.226 1.00 90.38 176 GLU A C 1
ATOM 1393 O O . GLU A 1 176 ? 26.116 -4.620 -11.145 1.00 90.38 176 GLU A O 1
ATOM 1398 N N . GLN A 1 177 ? 24.645 -5.667 -9.823 1.00 92.44 177 GLN A N 1
ATOM 1399 C CA . GLN A 1 177 ? 24.888 -6.986 -10.414 1.00 92.44 177 GLN A CA 1
ATOM 1400 C C . GLN A 1 177 ? 24.658 -7.012 -11.929 1.00 92.44 177 GLN A C 1
ATOM 1402 O O . GLN A 1 177 ? 25.360 -7.729 -12.637 1.00 92.44 177 GLN A O 1
ATOM 1407 N N . SER A 1 178 ? 23.697 -6.234 -12.435 1.00 88.50 178 SER A N 1
ATOM 1408 C CA . SER A 1 178 ? 23.444 -6.159 -13.873 1.00 88.50 178 SER A CA 1
ATOM 1409 C C . SER A 1 178 ? 24.571 -5.457 -14.641 1.00 88.50 178 SER A C 1
ATOM 1411 O O . SER A 1 178 ? 24.870 -5.878 -15.757 1.00 88.50 178 SER A O 1
ATOM 1413 N N . PHE A 1 179 ? 25.248 -4.464 -14.047 1.00 87.75 179 PHE A N 1
ATOM 1414 C CA . PHE A 1 179 ? 26.433 -3.846 -14.659 1.00 87.75 179 PHE A CA 1
ATOM 1415 C C . PHE A 1 179 ? 27.647 -4.766 -14.641 1.00 87.75 179 PHE A C 1
ATOM 1417 O O . PHE A 1 179 ? 28.431 -4.750 -15.586 1.00 87.75 179 PHE A O 1
ATOM 1424 N N . ASP A 1 180 ? 27.754 -5.615 -13.620 1.00 89.69 180 ASP A N 1
ATOM 1425 C CA . ASP A 1 180 ? 28.778 -6.659 -13.542 1.00 89.69 180 ASP A CA 1
ATOM 1426 C C . ASP A 1 180 ? 28.494 -7.852 -14.483 1.00 89.69 180 ASP A C 1
ATOM 1428 O O . ASP A 1 180 ? 29.257 -8.817 -14.517 1.00 89.69 180 ASP A O 1
ATOM 1432 N N . GLY A 1 181 ? 27.385 -7.830 -15.236 1.00 90.88 181 GLY A N 1
ATOM 1433 C CA . GLY A 1 181 ? 26.978 -8.912 -16.141 1.00 90.88 181 GLY A CA 1
ATOM 1434 C C . GLY A 1 181 ? 26.376 -10.138 -15.441 1.00 90.88 181 GLY A C 1
ATOM 1435 O O . GLY A 1 181 ? 26.158 -11.171 -16.077 1.00 90.88 181 GLY A O 1
ATOM 1436 N N . ASN A 1 182 ? 26.079 -10.045 -14.142 1.00 94.50 182 ASN A N 1
ATOM 1437 C CA . ASN A 1 182 ? 25.503 -11.133 -13.357 1.00 94.50 182 ASN A CA 1
ATOM 1438 C C . ASN A 1 182 ? 23.976 -11.212 -13.529 1.00 94.50 182 ASN A C 1
ATOM 1440 O O . ASN A 1 182 ? 23.244 -10.227 -13.411 1.00 94.50 182 ASN A O 1
ATOM 1444 N N . LEU A 1 183 ? 23.462 -12.427 -13.746 1.00 93.06 183 LEU A N 1
ATOM 1445 C CA . LEU A 1 183 ? 22.025 -12.670 -13.889 1.00 93.06 183 LEU A CA 1
ATOM 1446 C C . LEU A 1 183 ? 21.320 -12.699 -12.526 1.00 93.06 183 LEU A C 1
ATOM 1448 O O . LEU A 1 183 ? 21.576 -13.557 -11.681 1.00 93.06 183 LEU A O 1
ATOM 1452 N N . THR A 1 184 ? 20.344 -11.810 -12.348 1.00 94.44 184 THR A N 1
ATOM 1453 C CA . THR A 1 184 ? 19.514 -11.710 -11.132 1.00 94.44 184 THR A CA 1
ATOM 1454 C C . THR A 1 184 ? 18.062 -12.148 -11.348 1.00 94.44 184 THR A C 1
ATOM 1456 O O . THR A 1 184 ? 17.201 -11.923 -10.500 1.00 94.44 184 THR A O 1
ATOM 1459 N N . THR A 1 185 ? 17.766 -12.818 -12.466 1.00 92.25 185 THR A N 1
ATOM 1460 C CA . THR A 1 185 ? 16.413 -13.295 -12.824 1.00 92.25 185 THR A CA 1
ATOM 1461 C C . THR A 1 185 ? 15.830 -14.275 -11.810 1.00 92.25 185 THR A C 1
ATOM 1463 O O . THR A 1 185 ? 14.615 -14.342 -11.646 1.00 92.25 185 THR A O 1
ATOM 1466 N N . TRP A 1 186 ? 16.678 -14.983 -11.061 1.00 93.25 186 TRP A N 1
ATOM 1467 C CA . TRP A 1 186 ? 16.259 -15.855 -9.963 1.00 93.25 186 TRP A CA 1
ATOM 1468 C C . TRP A 1 186 ? 15.529 -15.111 -8.834 1.00 93.25 186 TRP A C 1
ATOM 1470 O O . TRP A 1 186 ? 14.839 -15.757 -8.047 1.00 93.25 186 TRP A O 1
ATOM 1480 N N . LEU A 1 187 ? 15.686 -13.784 -8.740 1.00 94.44 187 LEU A N 1
ATOM 1481 C CA . LEU A 1 187 ? 14.976 -12.914 -7.800 1.00 94.44 187 LEU A CA 1
ATOM 1482 C C . LEU A 1 187 ? 13.595 -12.480 -8.329 1.00 94.44 187 LEU A C 1
ATOM 1484 O O . LEU A 1 187 ? 12.855 -11.816 -7.616 1.00 94.44 187 LEU A O 1
ATOM 1488 N N . SER A 1 188 ? 13.233 -12.883 -9.550 1.00 94.25 188 SER A N 1
ATOM 1489 C CA . SER A 1 188 ? 11.941 -12.618 -10.191 1.00 94.25 188 SER A CA 1
ATOM 1490 C C . SER A 1 188 ? 11.267 -13.898 -10.700 1.00 94.25 188 SER A C 1
ATOM 1492 O O . SER A 1 188 ? 11.009 -14.028 -11.899 1.00 94.25 188 SER A O 1
ATOM 1494 N N . PRO A 1 189 ? 10.985 -14.887 -9.832 1.00 94.19 189 PRO A N 1
ATOM 1495 C CA . PRO A 1 189 ? 10.345 -16.117 -10.273 1.00 94.19 189 PRO A CA 1
ATOM 1496 C C . PRO A 1 189 ? 8.891 -15.858 -10.696 1.00 94.19 189 PRO A C 1
ATOM 1498 O O . PRO A 1 189 ? 8.108 -15.226 -9.982 1.00 94.19 189 PRO A O 1
ATOM 1501 N N . SER A 1 190 ? 8.516 -16.389 -11.860 1.00 88.56 190 SER A N 1
ATOM 1502 C CA . SER A 1 190 ? 7.176 -16.233 -12.442 1.00 88.56 190 SER A CA 1
ATOM 1503 C C . SER A 1 190 ? 6.101 -17.056 -11.727 1.00 88.56 190 SER A C 1
ATOM 1505 O O . SER A 1 190 ? 4.931 -16.689 -11.743 1.00 88.56 190 SER A O 1
ATOM 1507 N N . THR A 1 191 ? 6.489 -18.159 -11.081 1.00 89.56 191 THR A N 1
ATOM 1508 C CA . THR A 1 191 ? 5.584 -19.110 -10.420 1.00 89.56 191 THR A CA 1
ATOM 1509 C C . THR A 1 191 ? 6.094 -19.467 -9.019 1.00 89.56 191 THR A C 1
ATOM 1511 O O . THR A 1 191 ? 7.303 -19.453 -8.782 1.00 89.56 191 THR A O 1
ATOM 1514 N N . PRO A 1 192 ? 5.212 -19.774 -8.047 1.00 91.56 192 PRO A N 1
ATOM 1515 C CA . PRO A 1 192 ? 5.595 -20.066 -6.666 1.00 91.56 192 PRO A CA 1
ATOM 1516 C C . PRO A 1 192 ? 5.891 -21.567 -6.472 1.00 91.56 192 PRO A C 1
ATOM 1518 O O . PRO A 1 192 ? 5.373 -22.187 -5.547 1.00 91.56 192 PRO A O 1
ATOM 1521 N N . ASN A 1 193 ? 6.677 -22.176 -7.365 1.00 91.00 193 ASN A N 1
ATOM 1522 C CA . ASN A 1 193 ? 6.838 -23.639 -7.411 1.00 91.00 193 ASN A CA 1
ATOM 1523 C C . ASN A 1 193 ? 7.664 -24.200 -6.247 1.00 91.00 193 ASN A C 1
ATOM 1525 O O . ASN A 1 193 ? 7.517 -25.367 -5.888 1.00 91.00 193 ASN A O 1
ATOM 1529 N N . THR A 1 194 ? 8.535 -23.382 -5.655 1.00 95.06 194 THR A N 1
ATOM 1530 C CA . THR A 1 194 ? 9.341 -23.761 -4.492 1.00 95.06 194 THR A CA 1
ATOM 1531 C C . THR A 1 194 ? 9.053 -22.840 -3.306 1.00 95.06 194 THR A C 1
ATOM 1533 O O . THR A 1 194 ? 8.653 -21.688 -3.504 1.00 95.06 194 THR A O 1
ATOM 1536 N N . PRO A 1 195 ? 9.309 -23.279 -2.055 1.00 95.75 195 PRO A N 1
ATOM 1537 C CA . PRO A 1 195 ? 9.212 -22.397 -0.892 1.00 95.75 195 PRO A CA 1
ATOM 1538 C C . PRO A 1 195 ? 10.079 -21.139 -1.028 1.00 95.75 195 PRO A C 1
ATOM 1540 O O . PRO A 1 195 ? 9.668 -20.060 -0.611 1.00 95.75 195 PRO A O 1
ATOM 1543 N N . ARG A 1 196 ? 11.255 -21.256 -1.660 1.00 96.12 196 ARG A N 1
ATOM 1544 C CA . ARG A 1 196 ? 12.132 -20.121 -1.970 1.00 96.12 196 ARG A CA 1
ATOM 1545 C C . ARG A 1 196 ? 11.440 -19.129 -2.899 1.00 96.12 196 ARG A C 1
ATOM 1547 O O . ARG A 1 196 ? 11.402 -17.944 -2.584 1.00 96.12 196 ARG A O 1
ATOM 1554 N N . ASP A 1 197 ? 10.880 -19.604 -4.007 1.00 95.81 197 ASP A N 1
ATOM 1555 C CA . ASP A 1 197 ? 10.237 -18.734 -4.993 1.00 95.81 197 ASP A CA 1
ATOM 1556 C C . ASP A 1 197 ? 8.989 -18.075 -4.413 1.00 95.81 197 ASP A C 1
ATOM 1558 O O . ASP A 1 197 ? 8.778 -16.882 -4.604 1.00 95.81 197 ASP A O 1
ATOM 1562 N N . LEU A 1 198 ? 8.209 -18.810 -3.615 1.00 95.06 198 LEU A N 1
ATOM 1563 C CA . LEU A 1 198 ? 7.089 -18.252 -2.864 1.00 95.06 198 LEU A CA 1
ATOM 1564 C C . LEU A 1 198 ? 7.538 -17.105 -1.947 1.00 95.06 198 LEU A C 1
ATOM 1566 O O . LEU A 1 198 ? 6.912 -16.048 -1.938 1.00 95.06 198 LEU A O 1
ATOM 1570 N N . MET A 1 199 ? 8.626 -17.287 -1.191 1.00 96.50 199 MET A N 1
ATOM 1571 C CA . MET A 1 199 ? 9.152 -16.243 -0.305 1.00 96.50 199 MET A CA 1
ATOM 1572 C C . MET A 1 199 ? 9.694 -15.041 -1.078 1.00 96.50 199 MET A C 1
ATOM 1574 O O . MET A 1 199 ? 9.420 -13.908 -0.688 1.00 96.50 199 MET A O 1
ATOM 1578 N N . ILE A 1 200 ? 10.394 -15.258 -2.192 1.00 96.88 200 ILE A N 1
ATOM 1579 C CA . ILE A 1 200 ? 10.870 -14.168 -3.052 1.00 96.88 200 ILE A CA 1
ATOM 1580 C C . ILE A 1 200 ? 9.682 -13.372 -3.601 1.00 96.88 200 ILE A C 1
ATOM 1582 O O . ILE A 1 200 ? 9.663 -12.153 -3.459 1.00 96.88 200 ILE A O 1
ATOM 1586 N N . ARG A 1 201 ? 8.654 -14.038 -4.141 1.00 95.25 201 ARG A N 1
ATOM 1587 C CA . ARG A 1 201 ? 7.438 -13.373 -4.652 1.00 95.25 201 ARG A CA 1
ATOM 1588 C C . ARG A 1 201 ? 6.649 -12.678 -3.556 1.00 95.25 201 ARG A C 1
ATOM 1590 O O . ARG A 1 201 ? 5.942 -11.718 -3.828 1.00 95.25 201 ARG A O 1
ATOM 1597 N N . LEU A 1 202 ? 6.702 -13.178 -2.324 1.00 96.06 202 LEU A N 1
ATOM 1598 C CA . LEU A 1 202 ? 5.935 -12.592 -1.236 1.00 96.06 202 LEU A CA 1
ATOM 1599 C C . LEU A 1 202 ? 6.627 -11.370 -0.632 1.00 96.06 202 LEU A C 1
ATOM 1601 O O . LEU A 1 202 ? 5.955 -10.397 -0.298 1.00 96.06 202 LEU A O 1
ATOM 1605 N N . PHE A 1 203 ? 7.948 -11.419 -0.464 1.00 97.19 203 PHE A N 1
ATOM 1606 C CA . PHE A 1 203 ? 8.698 -10.386 0.248 1.00 97.19 203 PHE A CA 1
ATOM 1607 C C . PHE A 1 203 ? 9.400 -9.393 -0.660 1.00 97.19 203 PHE A C 1
ATOM 1609 O O . PHE A 1 203 ? 9.493 -8.230 -0.284 1.00 97.19 203 PHE A O 1
ATOM 1616 N N . VAL A 1 204 ? 9.900 -9.839 -1.810 1.00 95.44 204 VAL A N 1
ATOM 1617 C CA . VAL A 1 204 ? 10.852 -9.071 -2.613 1.00 95.44 204 VAL A CA 1
ATOM 1618 C C . VAL A 1 204 ? 10.258 -8.648 -3.939 1.00 95.44 204 VAL A C 1
ATOM 1620 O O . VAL A 1 204 ? 10.306 -7.462 -4.229 1.00 95.44 204 VAL A O 1
ATOM 1623 N N . ASP A 1 205 ? 9.730 -9.585 -4.731 1.00 91.62 205 ASP A N 1
ATOM 1624 C CA . ASP A 1 205 ? 9.415 -9.361 -6.144 1.00 91.62 205 ASP A CA 1
ATOM 1625 C C . ASP A 1 205 ? 7.984 -9.744 -6.554 1.00 91.62 205 ASP A C 1
ATOM 1627 O O . ASP A 1 205 ? 7.219 -10.181 -5.707 1.00 91.62 205 ASP A O 1
ATOM 1631 N N . TYR A 1 206 ? 7.610 -9.576 -7.832 1.00 91.81 206 TYR A N 1
ATOM 1632 C CA . TYR A 1 206 ? 6.242 -9.669 -8.371 1.00 91.81 206 TYR A CA 1
ATOM 1633 C C . TYR A 1 206 ? 5.385 -8.411 -8.096 1.00 91.81 206 TYR A C 1
ATOM 1635 O O . TYR A 1 206 ? 5.919 -7.305 -7.998 1.00 91.81 206 TYR A O 1
ATOM 1643 N N . THR A 1 207 ? 4.054 -8.540 -8.053 1.00 90.06 207 THR A N 1
ATOM 1644 C CA . THR A 1 207 ? 3.127 -7.399 -8.170 1.00 90.06 207 THR A CA 1
ATOM 1645 C C . THR A 1 207 ? 2.996 -6.530 -6.917 1.00 90.06 207 THR A C 1
ATOM 1647 O O . THR A 1 207 ? 2.935 -5.312 -7.029 1.00 90.06 207 THR A O 1
ATOM 1650 N N . HIS A 1 208 ? 2.930 -7.134 -5.723 1.00 93.38 208 HIS A N 1
ATOM 1651 C CA . HIS A 1 208 ? 2.599 -6.417 -4.478 1.00 93.38 208 HIS A CA 1
ATOM 1652 C C . HIS A 1 208 ? 3.420 -6.910 -3.262 1.00 93.38 208 HIS A C 1
ATOM 1654 O O . HIS A 1 208 ? 2.853 -7.164 -2.195 1.00 93.38 208 HIS A O 1
ATOM 1660 N N . PRO A 1 209 ? 4.747 -7.098 -3.391 1.00 95.75 209 PRO A N 1
ATOM 1661 C CA . PRO A 1 209 ? 5.570 -7.715 -2.348 1.00 95.75 209 PRO A CA 1
ATOM 1662 C C . PRO A 1 209 ? 5.517 -6.950 -1.023 1.00 95.75 209 PRO A C 1
ATOM 1664 O O . PRO A 1 209 ? 5.366 -5.729 -1.004 1.00 95.75 209 PRO A O 1
ATOM 1667 N N . LEU A 1 210 ? 5.696 -7.656 0.101 1.00 97.44 210 LEU A N 1
ATOM 1668 C CA . LEU A 1 210 ? 5.735 -7.055 1.439 1.00 97.44 210 LEU A CA 1
ATOM 1669 C C . LEU A 1 210 ? 6.741 -5.904 1.508 1.00 97.44 210 LEU A C 1
ATOM 1671 O O . LEU A 1 210 ? 6.439 -4.897 2.140 1.00 97.44 210 LEU A O 1
ATOM 1675 N N . PHE A 1 211 ? 7.888 -6.002 0.839 1.00 96.81 211 PHE A N 1
ATOM 1676 C CA . PHE A 1 211 ? 8.812 -4.884 0.695 1.00 96.81 211 PHE A CA 1
ATOM 1677 C C . PHE A 1 211 ? 8.638 -4.244 -0.691 1.00 96.81 211 PHE A C 1
ATOM 1679 O O . PHE A 1 211 ? 8.856 -4.917 -1.694 1.00 96.81 211 PHE A O 1
ATOM 1686 N N . PRO A 1 212 ? 8.249 -2.959 -0.796 1.00 97.00 212 PRO A N 1
ATOM 1687 C CA . PRO A 1 212 ? 8.053 -1.990 0.286 1.00 97.00 212 PRO A CA 1
ATOM 1688 C C . PRO A 1 212 ? 6.607 -1.871 0.810 1.00 97.00 212 PRO A C 1
ATOM 1690 O O . PRO A 1 212 ? 6.369 -1.091 1.734 1.00 97.00 212 PRO A O 1
ATOM 1693 N N . TRP A 1 213 ? 5.631 -2.594 0.245 1.00 97.88 213 TRP A N 1
ATOM 1694 C CA . TRP A 1 213 ? 4.195 -2.318 0.426 1.00 97.88 213 TRP A CA 1
ATOM 1695 C C . TRP A 1 213 ? 3.677 -2.405 1.864 1.00 97.88 213 TRP A C 1
ATOM 1697 O O . TRP A 1 213 ? 2.657 -1.797 2.202 1.00 97.88 213 TRP A O 1
ATOM 1707 N N . LEU A 1 214 ? 4.390 -3.106 2.742 1.00 98.06 214 LEU A N 1
ATOM 1708 C CA . LEU A 1 214 ? 4.106 -3.136 4.168 1.00 98.06 214 LEU A CA 1
ATOM 1709 C C . LEU A 1 214 ? 4.088 -1.719 4.768 1.00 98.06 214 LEU A C 1
ATOM 1711 O O . LEU A 1 214 ? 3.325 -1.471 5.700 1.00 98.06 214 LEU A O 1
ATOM 1715 N N . ALA A 1 215 ? 4.844 -0.769 4.207 1.00 98.31 215 ALA A N 1
ATOM 1716 C CA . ALA A 1 215 ? 4.790 0.638 4.593 1.00 98.31 215 ALA A CA 1
ATOM 1717 C C . ALA A 1 215 ? 3.400 1.263 4.370 1.00 98.31 215 ALA A C 1
ATOM 1719 O O . ALA A 1 215 ? 2.909 1.973 5.248 1.00 98.31 215 ALA A O 1
ATOM 1720 N N . PHE A 1 216 ? 2.728 0.954 3.256 1.00 98.38 216 PHE A N 1
ATOM 1721 C CA . PHE A 1 216 ? 1.376 1.444 2.955 1.00 98.38 216 PHE A CA 1
ATOM 1722 C C . PHE A 1 216 ? 0.343 0.874 3.923 1.00 98.38 216 PHE A C 1
ATOM 1724 O O . PHE A 1 216 ? -0.493 1.597 4.469 1.00 98.38 216 PHE A O 1
ATOM 1731 N N . PHE A 1 217 ? 0.447 -0.425 4.198 1.00 98.50 217 PHE A N 1
ATOM 1732 C CA . PHE A 1 217 ? -0.423 -1.102 5.151 1.00 98.50 217 PHE A CA 1
ATOM 1733 C C . PHE A 1 217 ? -0.238 -0.554 6.575 1.00 98.50 217 PHE A C 1
ATOM 1735 O O . PHE A 1 217 ? -1.209 -0.268 7.279 1.00 98.50 217 PHE A O 1
ATOM 1742 N N . ILE A 1 218 ? 1.014 -0.339 6.993 1.00 98.62 218 ILE A N 1
ATOM 1743 C CA . ILE A 1 218 ? 1.347 0.262 8.287 1.00 98.62 218 ILE A CA 1
ATOM 1744 C C . ILE A 1 218 ? 0.853 1.707 8.375 1.00 98.62 218 ILE A C 1
ATOM 1746 O O . ILE A 1 218 ? 0.288 2.078 9.406 1.00 98.62 218 ILE A O 1
ATOM 1750 N N . ALA A 1 219 ? 1.018 2.513 7.322 1.00 98.25 219 ALA A N 1
ATOM 1751 C CA . ALA A 1 219 ? 0.454 3.859 7.266 1.00 98.25 219 ALA A CA 1
ATOM 1752 C C . ALA A 1 219 ? -1.060 3.810 7.506 1.00 98.25 219 ALA A C 1
ATOM 1754 O O . ALA A 1 219 ? -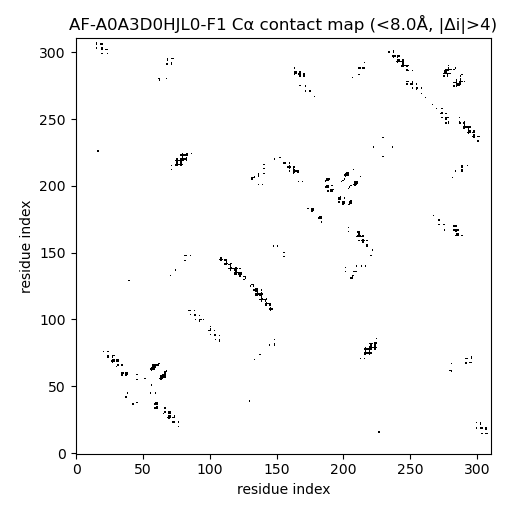1.570 4.545 8.348 1.00 98.25 219 ALA A O 1
ATOM 1755 N N . GLY A 1 220 ? -1.749 2.848 6.891 1.00 97.69 220 GLY A N 1
ATOM 1756 C CA . GLY A 1 220 ? -3.144 2.532 7.174 1.00 97.69 220 GLY A CA 1
ATOM 1757 C C . GLY A 1 220 ? -3.435 2.273 8.654 1.00 97.69 220 GLY A C 1
ATOM 1758 O O . GLY A 1 220 ? -4.311 2.910 9.236 1.00 97.69 220 GLY A O 1
ATOM 1759 N N . ILE A 1 221 ? -2.680 1.384 9.306 1.00 97.81 221 ILE A N 1
ATOM 1760 C CA . ILE A 1 221 ? -2.845 1.103 10.745 1.00 97.81 221 ILE A CA 1
ATOM 1761 C C . ILE A 1 221 ? -2.680 2.385 11.574 1.00 97.81 221 ILE A C 1
ATOM 1763 O O . ILE A 1 221 ? -3.472 2.648 12.481 1.00 97.81 221 ILE A O 1
ATOM 1767 N N . LEU A 1 222 ? -1.656 3.192 11.284 1.00 97.50 222 LEU A N 1
ATOM 1768 C CA . LEU A 1 222 ? -1.379 4.433 12.010 1.00 97.50 222 LEU A CA 1
ATOM 1769 C C . LEU A 1 222 ? -2.485 5.476 11.798 1.00 97.50 222 LEU A C 1
ATOM 1771 O O . LEU A 1 222 ? -2.908 6.105 12.770 1.00 97.50 222 LEU A O 1
ATOM 1775 N N . LEU A 1 223 ? -2.988 5.620 10.570 1.00 95.56 223 LEU A N 1
ATOM 1776 C CA . LEU A 1 223 ? -4.103 6.511 10.256 1.00 95.56 223 LEU A CA 1
ATOM 1777 C C . LEU A 1 223 ? -5.387 6.058 10.958 1.00 95.56 223 LEU A C 1
ATOM 1779 O O . LEU A 1 223 ? -6.052 6.856 11.612 1.00 95.56 223 LEU A O 1
ATOM 1783 N N . GLY A 1 224 ? -5.703 4.762 10.904 1.00 94.44 224 GLY A N 1
ATOM 1784 C CA . GLY A 1 224 ? -6.886 4.202 11.555 1.00 94.44 224 GLY A CA 1
ATOM 1785 C C . GLY A 1 224 ? -6.856 4.368 13.075 1.00 94.44 224 GLY A C 1
ATOM 1786 O O . GLY A 1 224 ? -7.873 4.701 13.683 1.00 94.44 224 GLY A O 1
ATOM 1787 N N . ARG A 1 225 ? -5.677 4.221 13.697 1.00 93.50 225 ARG A N 1
ATOM 1788 C CA . ARG A 1 225 ? -5.506 4.433 15.143 1.00 93.50 225 ARG A CA 1
ATOM 1789 C C . ARG A 1 225 ? -5.773 5.875 15.569 1.00 93.50 225 ARG A C 1
ATOM 1791 O O . ARG A 1 225 ? -6.380 6.086 16.616 1.00 93.50 225 ARG A O 1
ATOM 1798 N N . ASN A 1 226 ? -5.335 6.839 14.762 1.00 92.81 226 ASN A N 1
ATOM 1799 C CA . ASN A 1 226 ? -5.364 8.267 15.088 1.00 92.81 226 ASN A CA 1
ATOM 1800 C C . ASN A 1 226 ? -6.450 9.035 14.318 1.00 92.81 226 ASN A C 1
ATOM 1802 O O . ASN A 1 226 ? -6.364 10.253 14.176 1.00 92.81 226 ASN A O 1
ATOM 1806 N N . TYR A 1 227 ? -7.475 8.340 13.815 1.00 90.81 227 TYR A N 1
ATOM 1807 C CA . TYR A 1 227 ? -8.468 8.915 12.904 1.00 90.81 227 TYR A CA 1
ATOM 1808 C C . TYR A 1 227 ? -9.120 10.203 13.446 1.00 90.81 227 TYR A C 1
ATOM 1810 O O . TYR A 1 227 ? -9.235 11.195 12.730 1.00 90.81 227 TYR A O 1
ATOM 1818 N N . HIS A 1 228 ? -9.468 10.228 14.738 1.00 86.31 228 HIS A N 1
ATOM 1819 C CA . HIS A 1 228 ? -10.080 11.397 15.385 1.00 86.31 228 HIS A CA 1
ATOM 1820 C C . HIS A 1 228 ? -9.165 12.628 15.377 1.00 86.31 228 HIS A C 1
ATOM 1822 O O . HIS A 1 228 ? -9.639 13.749 15.195 1.00 86.31 228 HIS A O 1
ATOM 1828 N N . ASP A 1 229 ? -7.860 12.439 15.568 1.00 89.75 229 ASP A N 1
ATOM 1829 C CA . ASP A 1 229 ? -6.903 13.544 15.555 1.00 89.75 229 ASP A CA 1
ATOM 1830 C C . ASP A 1 229 ? -6.599 13.987 14.126 1.00 89.75 229 ASP A C 1
ATOM 1832 O O . ASP A 1 229 ? -6.509 15.186 13.863 1.00 89.75 229 ASP A O 1
ATOM 1836 N N . ILE A 1 230 ? -6.557 13.041 13.184 1.00 89.56 230 ILE A N 1
ATOM 1837 C CA . ILE A 1 230 ? -6.399 13.317 11.753 1.00 89.56 230 ILE A CA 1
ATOM 1838 C C . ILE A 1 230 ? -7.527 14.197 11.233 1.00 89.56 230 ILE A C 1
ATOM 1840 O O . ILE A 1 230 ? -7.236 15.167 10.537 1.00 89.56 230 ILE A O 1
ATOM 1844 N N . ILE A 1 231 ? -8.785 13.935 11.608 1.00 87.50 231 ILE A N 1
ATOM 1845 C CA . ILE A 1 231 ? -9.901 14.804 11.213 1.00 87.50 231 ILE A CA 1
ATOM 1846 C C . ILE A 1 231 ? -9.638 16.243 11.660 1.00 87.50 231 ILE A C 1
ATOM 1848 O O . ILE A 1 231 ? -9.791 17.165 10.861 1.00 87.50 231 ILE A O 1
ATOM 1852 N N . LYS A 1 232 ? -9.185 16.469 12.899 1.00 90.06 232 LYS A N 1
ATOM 1853 C CA . LYS A 1 232 ? -8.927 17.827 13.414 1.00 90.06 232 LYS A CA 1
ATOM 1854 C C . LYS A 1 232 ? -7.855 18.563 12.604 1.00 90.06 232 LYS A C 1
ATOM 1856 O O . LYS A 1 232 ? -7.972 19.768 12.393 1.00 90.06 232 LYS A O 1
ATOM 1861 N N . ILE A 1 233 ? -6.834 17.852 12.120 1.00 93.00 233 ILE A N 1
ATOM 1862 C CA . ILE A 1 233 ? -5.705 18.435 11.372 1.00 93.00 233 ILE A CA 1
ATOM 1863 C C . ILE A 1 233 ? -5.761 18.189 9.855 1.00 93.00 233 ILE A C 1
ATOM 1865 O O . ILE A 1 233 ? -4.792 18.490 9.157 1.00 93.00 233 ILE A O 1
ATOM 1869 N N . ARG A 1 234 ? -6.885 17.692 9.321 1.00 93.25 234 ARG A N 1
ATOM 1870 C CA . ARG A 1 234 ? -7.001 17.149 7.954 1.00 93.25 234 ARG A CA 1
ATOM 1871 C C . ARG A 1 234 ? -6.497 18.072 6.850 1.00 93.25 234 ARG A C 1
ATOM 1873 O O . ARG A 1 234 ? -5.804 17.617 5.952 1.00 93.25 234 ARG A O 1
ATOM 1880 N N . ARG A 1 235 ? -6.759 19.382 6.939 1.00 93.75 235 ARG A N 1
ATOM 1881 C CA . ARG A 1 235 ? -6.275 20.364 5.947 1.00 93.75 235 ARG A CA 1
ATOM 1882 C C . ARG A 1 235 ? -4.754 20.529 5.973 1.00 93.75 235 ARG A C 1
ATOM 1884 O O . ARG A 1 235 ? -4.135 20.599 4.919 1.00 93.75 235 ARG A O 1
ATOM 1891 N N . LYS A 1 236 ? -4.147 20.561 7.165 1.00 95.44 236 LYS A N 1
ATOM 1892 C CA . LYS A 1 236 ? -2.683 20.634 7.311 1.00 95.44 236 LYS A CA 1
ATOM 1893 C C . LYS A 1 236 ? -2.033 19.342 6.820 1.00 95.44 236 LYS A C 1
ATOM 1895 O O . LYS A 1 236 ? -1.034 19.395 6.111 1.00 95.44 236 LYS A O 1
ATOM 1900 N N . LEU A 1 237 ? -2.634 18.199 7.153 1.00 95.56 237 LEU A N 1
ATOM 1901 C CA . LEU A 1 237 ? -2.159 16.898 6.695 1.00 95.56 237 LEU A CA 1
ATOM 1902 C C . LEU A 1 237 ? -2.301 16.737 5.174 1.00 95.56 237 LEU A C 1
ATOM 1904 O O . LEU A 1 237 ? -1.414 16.167 4.554 1.00 95.56 237 LEU A O 1
ATOM 1908 N N . LEU A 1 238 ? -3.355 17.291 4.566 1.00 97.25 238 LEU A N 1
ATOM 1909 C CA . LEU A 1 238 ? -3.538 17.305 3.113 1.00 97.25 238 LEU A CA 1
ATOM 1910 C C . LEU A 1 238 ? -2.419 18.090 2.425 1.00 97.25 238 LEU A C 1
ATOM 1912 O O . LEU A 1 238 ? -1.828 17.590 1.475 1.00 97.25 238 LEU A O 1
ATOM 1916 N N . ILE A 1 239 ? -2.085 19.282 2.932 1.00 97.62 239 ILE A N 1
ATOM 1917 C CA . ILE A 1 239 ? -0.964 20.076 2.407 1.00 97.62 239 ILE A CA 1
ATOM 1918 C C . ILE A 1 239 ? 0.344 19.291 2.531 1.00 97.62 239 ILE A C 1
ATOM 1920 O O . ILE A 1 239 ? 1.100 19.224 1.568 1.00 97.62 239 ILE A O 1
ATOM 1924 N N . ALA A 1 240 ? 0.592 18.658 3.681 1.00 97.44 240 ALA A N 1
ATOM 1925 C CA . ALA A 1 240 ? 1.781 17.835 3.877 1.00 97.44 240 ALA A CA 1
ATOM 1926 C C . ALA A 1 240 ? 1.831 16.651 2.894 1.00 97.44 240 ALA A C 1
ATOM 1928 O O . ALA A 1 240 ? 2.865 16.425 2.278 1.00 97.44 240 ALA A O 1
ATOM 1929 N N . ALA A 1 241 ? 0.717 15.943 2.691 1.00 97.31 241 ALA A N 1
ATOM 1930 C CA . ALA A 1 241 ? 0.626 14.811 1.770 1.00 97.31 241 ALA A CA 1
ATOM 1931 C C . ALA A 1 241 ? 0.870 15.228 0.308 1.00 97.31 241 ALA A C 1
ATOM 1933 O O . ALA A 1 241 ? 1.655 14.591 -0.396 1.00 97.31 241 ALA A O 1
ATOM 1934 N N . VAL A 1 242 ? 0.268 16.343 -0.123 1.00 97.88 242 VAL A N 1
ATOM 1935 C CA . VAL A 1 242 ? 0.503 16.932 -1.451 1.00 97.88 242 VAL A CA 1
ATOM 1936 C C . VAL A 1 242 ? 1.957 17.379 -1.597 1.00 97.88 242 VAL A C 1
ATOM 1938 O O . VAL A 1 242 ? 2.572 17.096 -2.619 1.00 97.88 242 VAL A O 1
ATOM 1941 N N . ALA A 1 243 ? 2.535 18.015 -0.575 1.00 97.81 243 ALA A N 1
ATOM 1942 C CA . ALA A 1 243 ? 3.935 18.431 -0.588 1.00 97.81 243 ALA A CA 1
ATOM 1943 C C . ALA A 1 243 ? 4.893 17.232 -0.662 1.00 97.81 243 ALA A C 1
ATOM 1945 O O . ALA A 1 243 ? 5.867 17.288 -1.404 1.00 97.81 243 ALA A O 1
ATOM 1946 N N . THR A 1 244 ? 4.611 16.131 0.044 1.00 97.50 244 THR A N 1
ATOM 1947 C CA . THR A 1 244 ? 5.397 14.889 -0.043 1.00 97.50 244 THR A CA 1
ATOM 1948 C C . THR A 1 244 ? 5.329 14.272 -1.439 1.00 97.50 244 THR A C 1
ATOM 1950 O O . THR A 1 244 ? 6.365 13.892 -1.982 1.00 97.50 244 THR A O 1
ATOM 1953 N N . ALA A 1 245 ? 4.138 14.204 -2.043 1.00 96.50 245 ALA A N 1
ATOM 1954 C CA . ALA A 1 245 ? 3.991 13.713 -3.411 1.00 96.50 245 ALA A CA 1
ATOM 1955 C C . ALA A 1 245 ? 4.728 14.615 -4.412 1.00 96.50 245 ALA A C 1
ATOM 1957 O O . ALA A 1 245 ? 5.514 14.125 -5.220 1.00 96.50 245 ALA A O 1
ATOM 1958 N N . ALA A 1 246 ? 4.523 15.932 -4.321 1.00 96.81 246 ALA A N 1
ATOM 1959 C CA . ALA A 1 246 ? 5.185 16.912 -5.175 1.00 96.81 246 ALA A CA 1
ATOM 1960 C C . ALA A 1 246 ? 6.708 16.828 -5.046 1.00 96.81 246 ALA A C 1
ATOM 1962 O O . ALA A 1 246 ? 7.391 16.789 -6.062 1.00 96.81 246 ALA A O 1
ATOM 1963 N N . PHE A 1 247 ? 7.235 16.727 -3.823 1.00 96.88 247 PHE A N 1
ATOM 1964 C CA . PHE A 1 247 ? 8.662 16.533 -3.578 1.00 96.88 247 PHE A CA 1
ATOM 1965 C C . PHE A 1 247 ? 9.193 15.304 -4.322 1.00 96.88 247 PHE A C 1
ATOM 1967 O O . PHE A 1 247 ? 10.132 15.435 -5.098 1.00 96.88 247 PHE A O 1
ATOM 1974 N N . ALA A 1 248 ? 8.557 14.139 -4.169 1.00 95.56 248 ALA A N 1
ATOM 1975 C CA . ALA A 1 248 ? 9.005 12.918 -4.834 1.00 95.56 248 ALA A CA 1
ATOM 1976 C C . ALA A 1 248 ? 8.984 13.034 -6.372 1.00 95.56 248 ALA A C 1
ATOM 1978 O O . ALA A 1 248 ? 9.970 12.698 -7.028 1.00 95.56 248 ALA A O 1
ATOM 1979 N N . TYR A 1 249 ? 7.904 13.560 -6.962 1.00 94.25 249 TYR A N 1
ATOM 1980 C CA . TYR A 1 249 ? 7.815 13.728 -8.418 1.00 94.25 249 TYR A CA 1
ATOM 1981 C C . TYR A 1 249 ? 8.783 14.787 -8.961 1.00 94.25 249 TYR A C 1
ATOM 1983 O O . TYR A 1 249 ? 9.394 14.570 -10.005 1.00 94.25 249 TYR A O 1
ATOM 1991 N N . ILE A 1 250 ? 8.955 15.911 -8.258 1.00 94.81 250 ILE A N 1
ATOM 1992 C CA . ILE A 1 250 ? 9.890 16.973 -8.649 1.00 94.81 250 ILE A CA 1
ATOM 1993 C C . ILE A 1 250 ? 11.328 16.462 -8.562 1.00 94.81 250 ILE A C 1
ATOM 1995 O O . ILE A 1 250 ? 12.094 16.674 -9.495 1.00 94.81 250 ILE A O 1
ATOM 1999 N N . THR A 1 251 ? 11.701 15.750 -7.494 1.00 93.38 251 THR A N 1
ATOM 2000 C CA . THR A 1 251 ? 13.040 15.158 -7.379 1.00 93.38 251 THR A CA 1
ATOM 2001 C C . THR A 1 251 ? 13.306 14.166 -8.509 1.00 93.38 251 THR A C 1
ATOM 2003 O O . THR A 1 251 ? 14.359 14.251 -9.137 1.00 93.38 251 THR A O 1
ATOM 2006 N N . ASN A 1 252 ? 12.348 13.287 -8.825 1.00 92.25 252 ASN A N 1
ATOM 2007 C CA . ASN A 1 252 ? 12.460 12.371 -9.961 1.00 92.25 252 ASN A CA 1
ATOM 2008 C C . ASN A 1 252 ? 12.656 13.135 -11.290 1.00 92.25 252 ASN A C 1
ATOM 2010 O O . ASN A 1 252 ? 13.570 12.840 -12.059 1.00 92.25 252 ASN A O 1
ATOM 2014 N N . ALA A 1 253 ? 11.848 14.172 -11.539 1.00 90.94 253 ALA A N 1
ATOM 2015 C CA . ALA A 1 253 ? 11.937 14.988 -12.751 1.00 90.94 253 ALA A CA 1
ATOM 2016 C C . ALA A 1 253 ? 13.279 15.730 -12.876 1.00 90.94 253 ALA A C 1
ATOM 2018 O O . ALA A 1 253 ? 13.896 15.701 -13.940 1.00 90.94 253 ALA A O 1
ATOM 2019 N N . ILE A 1 254 ? 13.752 16.351 -11.789 1.00 90.94 254 ILE A N 1
ATOM 2020 C CA . ILE A 1 254 ? 15.033 17.067 -11.761 1.00 90.94 254 ILE A CA 1
ATOM 2021 C C . ILE A 1 254 ? 16.176 16.101 -12.063 1.00 90.94 254 ILE A C 1
ATOM 2023 O O . ILE A 1 254 ? 16.954 16.362 -12.976 1.00 90.94 254 ILE A O 1
ATOM 2027 N N . VAL A 1 255 ? 16.265 14.967 -11.363 1.00 88.06 255 VAL A N 1
ATOM 2028 C CA . VAL A 1 255 ? 17.363 14.015 -11.585 1.00 88.06 255 VAL A CA 1
ATOM 2029 C C . VAL A 1 255 ? 17.331 13.464 -13.009 1.00 88.06 255 VAL A C 1
ATOM 2031 O O . VAL A 1 255 ? 18.363 13.446 -13.670 1.00 88.06 255 VAL A O 1
ATOM 2034 N N . ASN A 1 256 ? 16.160 13.121 -13.549 1.00 86.00 256 ASN A N 1
ATOM 2035 C CA . ASN A 1 256 ? 16.074 12.652 -14.933 1.00 86.00 256 ASN A CA 1
ATOM 2036 C C . ASN A 1 256 ? 16.489 13.709 -15.965 1.00 86.00 256 ASN A C 1
ATOM 2038 O O . ASN A 1 256 ? 17.055 13.330 -16.991 1.00 86.00 256 ASN A O 1
ATOM 2042 N N . SER A 1 257 ? 16.247 14.997 -15.687 1.00 85.56 257 SER A N 1
ATOM 2043 C CA . SER A 1 257 ? 16.677 16.112 -16.544 1.00 85.56 257 SER A CA 1
ATOM 2044 C C . SER A 1 257 ? 18.174 16.419 -16.460 1.00 85.56 257 SER A C 1
ATOM 2046 O O . SER A 1 257 ? 18.750 16.872 -17.437 1.00 85.56 257 SER A O 1
ATOM 2048 N N . LEU A 1 258 ? 18.811 16.162 -15.314 1.00 82.06 258 LEU A N 1
ATOM 2049 C CA . LEU A 1 258 ? 20.251 16.377 -15.118 1.00 82.06 258 LEU A CA 1
ATOM 2050 C C . LEU A 1 258 ? 21.100 15.226 -15.670 1.00 82.06 258 LEU A C 1
ATOM 2052 O O . LEU A 1 258 ? 22.276 15.409 -15.955 1.00 82.06 258 LEU A O 1
ATOM 2056 N N . VAL A 1 259 ? 20.508 14.039 -15.804 1.00 75.81 259 VAL A N 1
ATOM 2057 C CA . VAL A 1 259 ? 21.174 12.802 -16.243 1.00 75.81 259 VAL A CA 1
ATOM 2058 C C . VAL A 1 259 ? 21.076 12.614 -17.778 1.00 75.81 259 VAL A C 1
ATOM 2060 O O . VAL A 1 259 ? 21.151 11.500 -18.289 1.00 75.81 259 VAL A O 1
ATOM 2063 N N . SER A 1 260 ? 20.856 13.678 -18.557 1.00 57.44 260 SER A N 1
ATOM 2064 C CA . SER A 1 260 ? 20.745 13.606 -20.025 1.00 57.44 260 SER A CA 1
ATOM 2065 C C . SER A 1 260 ? 22.095 13.716 -20.754 1.00 57.44 260 SER A C 1
ATOM 2067 O O . SER A 1 260 ? 22.829 14.671 -20.524 1.00 57.44 260 SER A O 1
ATOM 2069 N N . ASP A 1 261 ? 22.323 12.770 -21.676 1.00 53.34 261 ASP A N 1
ATOM 2070 C CA . ASP A 1 261 ? 23.263 12.759 -22.814 1.00 53.34 261 ASP A CA 1
ATOM 2071 C C . ASP A 1 261 ? 24.758 13.008 -22.556 1.00 53.34 261 ASP A C 1
ATOM 2073 O O . ASP A 1 261 ? 25.356 13.881 -23.179 1.00 53.34 261 ASP A O 1
ATOM 2077 N N . ASP A 1 262 ? 25.404 12.165 -21.745 1.00 50.97 262 ASP A N 1
ATOM 2078 C CA . ASP A 1 262 ? 26.840 11.907 -21.935 1.00 50.97 262 ASP A CA 1
ATOM 2079 C C . ASP A 1 262 ? 27.017 10.448 -22.375 1.00 50.97 262 ASP A C 1
ATOM 2081 O O . ASP A 1 262 ? 26.962 9.508 -21.577 1.00 50.97 262 ASP A O 1
ATOM 2085 N N . ALA A 1 263 ? 27.086 10.257 -23.695 1.00 49.19 263 ALA A N 1
ATOM 2086 C CA . ALA A 1 263 ? 27.076 8.951 -24.358 1.00 49.19 263 ALA A CA 1
ATOM 2087 C C . ALA A 1 263 ? 28.385 8.163 -24.171 1.00 49.19 263 ALA A C 1
ATOM 2089 O O . ALA A 1 263 ? 28.415 6.960 -24.427 1.00 49.19 263 ALA A O 1
ATOM 2090 N N . ASP A 1 264 ? 29.436 8.804 -23.659 1.00 51.47 264 ASP A N 1
ATOM 2091 C CA . ASP A 1 264 ? 30.774 8.234 -23.621 1.00 51.47 264 ASP A CA 1
ATOM 2092 C C . ASP A 1 264 ? 31.263 8.081 -22.165 1.00 51.47 264 ASP A C 1
ATOM 2094 O O . ASP A 1 264 ? 31.843 8.980 -21.565 1.00 51.47 264 ASP A O 1
ATOM 2098 N N . ASN A 1 265 ? 31.088 6.866 -21.623 1.00 46.78 265 ASN A N 1
ATOM 2099 C CA . ASN A 1 265 ? 31.801 6.275 -20.468 1.00 46.78 265 ASN A CA 1
ATOM 2100 C C . ASN A 1 265 ? 31.197 6.359 -19.044 1.00 46.78 265 ASN A C 1
ATOM 2102 O O . ASN A 1 265 ? 31.781 5.767 -18.136 1.00 46.78 265 ASN A O 1
ATOM 2106 N N . VAL A 1 266 ? 30.021 6.965 -18.810 1.00 55.25 266 VAL A N 1
ATOM 2107 C CA . VAL A 1 266 ? 29.399 7.065 -17.454 1.00 55.25 266 VAL A CA 1
ATOM 2108 C C . VAL A 1 266 ? 27.966 6.493 -17.403 1.00 55.25 266 VAL A C 1
ATOM 2110 O O . VAL A 1 266 ? 27.081 6.977 -16.703 1.00 55.25 266 VAL A O 1
ATOM 2113 N N . VAL A 1 267 ? 27.701 5.428 -18.164 1.00 61.06 267 VAL A N 1
ATOM 2114 C CA . VAL A 1 267 ? 26.342 4.866 -18.321 1.00 61.06 267 VAL A CA 1
ATOM 2115 C C . VAL A 1 267 ? 25.832 4.155 -17.053 1.00 61.06 267 VAL A C 1
ATOM 2117 O O . VAL A 1 267 ? 24.628 4.152 -16.794 1.00 61.06 267 VAL A O 1
ATOM 2120 N N . SER A 1 268 ? 26.719 3.594 -16.222 1.00 66.56 268 SER A N 1
ATOM 2121 C CA . SER A 1 268 ? 26.329 2.821 -15.033 1.00 66.56 268 SER A CA 1
ATOM 2122 C C . SER A 1 268 ? 25.823 3.704 -13.887 1.00 66.56 268 SER A C 1
ATOM 2124 O O . SER A 1 268 ? 24.679 3.560 -13.464 1.00 66.56 268 SER A O 1
ATOM 2126 N N . SER A 1 269 ? 26.609 4.678 -13.418 1.00 71.50 269 SER A N 1
ATOM 2127 C CA . SER A 1 269 ? 26.235 5.504 -12.255 1.00 71.50 269 SER A CA 1
ATOM 2128 C C . SER A 1 269 ? 24.998 6.377 -12.511 1.00 71.50 269 SER A C 1
ATOM 2130 O O . SER A 1 269 ? 24.135 6.506 -11.642 1.00 71.50 269 SER A O 1
ATOM 2132 N N . ALA A 1 270 ? 24.860 6.917 -13.722 1.00 76.06 270 ALA A N 1
ATOM 2133 C CA . ALA A 1 270 ? 23.689 7.661 -14.179 1.00 76.06 270 ALA A CA 1
ATOM 2134 C C . ALA A 1 270 ? 22.390 6.838 -14.083 1.00 76.06 270 ALA A C 1
ATOM 2136 O O . ALA A 1 270 ? 21.377 7.304 -13.549 1.00 76.06 270 ALA A O 1
ATOM 2137 N N . LEU A 1 271 ? 22.416 5.593 -14.568 1.00 77.62 271 LEU A N 1
ATOM 2138 C CA . LEU A 1 271 ? 21.250 4.709 -14.575 1.00 77.62 271 LEU A CA 1
ATOM 2139 C C . LEU A 1 271 ? 20.832 4.294 -13.157 1.00 77.62 271 LEU A C 1
ATOM 2141 O O . LEU A 1 271 ? 19.637 4.147 -12.877 1.00 77.62 271 LEU A O 1
ATOM 2145 N N . VAL A 1 272 ? 21.805 4.165 -12.257 1.00 81.19 272 VAL A N 1
ATOM 2146 C CA . VAL A 1 272 ? 21.562 3.898 -10.840 1.00 81.19 272 VAL A CA 1
ATOM 2147 C C . VAL A 1 272 ? 20.793 5.022 -10.170 1.00 81.19 272 VAL A C 1
ATOM 2149 O O . VAL A 1 272 ? 19.778 4.773 -9.512 1.00 81.19 272 VAL A O 1
ATOM 2152 N N . TRP A 1 273 ? 21.225 6.265 -10.378 1.00 80.12 273 TRP A N 1
ATOM 2153 C CA . TRP A 1 273 ? 20.525 7.423 -9.833 1.00 80.12 273 TRP A CA 1
ATOM 2154 C C . TRP A 1 273 ? 19.086 7.511 -10.340 1.00 80.12 273 TRP A C 1
ATOM 2156 O O . TRP A 1 273 ? 18.189 7.773 -9.539 1.00 80.12 273 TRP A O 1
ATOM 2166 N N . ARG A 1 274 ? 18.841 7.201 -11.622 1.00 84.00 274 ARG A N 1
ATOM 2167 C CA . ARG A 1 274 ? 17.484 7.150 -12.194 1.00 84.00 274 ARG A CA 1
ATOM 2168 C C . ARG A 1 274 ? 16.579 6.134 -11.493 1.00 84.00 274 ARG A C 1
ATOM 2170 O O . ARG A 1 274 ? 15.441 6.462 -11.174 1.00 84.00 274 ARG A O 1
ATOM 2177 N N . HIS A 1 275 ? 17.074 4.933 -11.194 1.00 83.81 275 HIS A N 1
ATOM 2178 C CA . HIS A 1 275 ? 16.271 3.918 -10.499 1.00 83.81 275 HIS A CA 1
ATOM 2179 C C . HIS A 1 275 ? 16.031 4.272 -9.028 1.00 83.81 275 HIS A C 1
ATOM 2181 O O . HIS A 1 275 ? 14.922 4.101 -8.520 1.00 83.81 275 HIS A O 1
ATOM 2187 N N . LEU A 1 276 ? 17.035 4.822 -8.339 1.00 84.06 276 LEU A N 1
ATOM 2188 C CA . LEU A 1 276 ? 16.898 5.220 -6.935 1.00 84.06 276 LEU A CA 1
ATOM 2189 C C . LEU A 1 276 ? 15.888 6.344 -6.698 1.00 84.06 276 LEU A C 1
ATOM 2191 O O . LEU A 1 276 ? 15.279 6.406 -5.628 1.00 84.06 276 LEU A O 1
ATOM 2195 N N . VAL A 1 277 ? 15.738 7.250 -7.662 1.00 89.56 277 VAL A N 1
ATOM 2196 C CA . VAL A 1 277 ? 14.784 8.366 -7.580 1.00 89.56 277 VAL A CA 1
ATOM 2197 C C . VAL A 1 277 ? 13.483 8.097 -8.328 1.00 89.56 277 VAL A C 1
ATOM 2199 O O . VAL A 1 277 ? 12.589 8.942 -8.326 1.00 89.56 277 VAL A O 1
ATOM 2202 N N . SER A 1 278 ? 13.344 6.916 -8.930 1.00 89.56 278 SER A N 1
ATOM 2203 C CA . SER A 1 278 ? 12.161 6.563 -9.702 1.00 89.56 278 SER A CA 1
ATOM 2204 C C . SER A 1 278 ? 10.908 6.559 -8.834 1.00 89.56 278 SER A C 1
ATOM 2206 O O . SER A 1 278 ? 10.894 6.031 -7.727 1.00 89.56 278 SER A O 1
ATOM 2208 N N . THR A 1 279 ? 9.815 7.109 -9.346 1.00 89.88 279 THR A N 1
ATOM 2209 C CA . THR A 1 279 ? 8.493 7.016 -8.712 1.00 89.88 279 THR A CA 1
ATOM 2210 C C . THR A 1 279 ? 7.654 5.863 -9.272 1.00 89.88 279 THR A C 1
ATOM 2212 O O . THR A 1 279 ? 6.453 5.816 -9.008 1.00 89.88 279 THR A O 1
ATOM 2215 N N . GLN A 1 280 ? 8.255 4.956 -10.053 1.00 88.31 280 GLN A N 1
ATOM 2216 C CA . GLN A 1 280 ? 7.567 3.803 -10.635 1.00 88.31 280 GLN A CA 1
ATOM 2217 C C . GLN A 1 280 ? 7.433 2.636 -9.637 1.00 88.31 280 GLN A C 1
ATOM 2219 O O . GLN A 1 280 ? 8.339 2.413 -8.827 1.00 88.31 280 GLN A O 1
ATOM 2224 N N . PRO A 1 281 ? 6.342 1.845 -9.699 1.00 85.12 281 PRO A N 1
ATOM 2225 C CA . PRO A 1 281 ? 6.089 0.772 -8.734 1.00 85.12 281 PRO A CA 1
ATOM 2226 C C . PRO A 1 281 ? 7.110 -0.359 -8.724 1.00 85.12 281 PRO A C 1
ATOM 2228 O O . PRO A 1 281 ? 7.467 -0.862 -7.656 1.00 85.12 281 PRO A O 1
ATOM 2231 N N . PHE A 1 282 ? 7.591 -0.752 -9.902 1.00 86.06 282 PHE A N 1
ATOM 2232 C CA . PHE A 1 282 ? 8.507 -1.882 -10.048 1.00 86.06 282 PHE A CA 1
ATOM 2233 C C . PHE A 1 282 ? 9.947 -1.551 -9.649 1.00 86.06 282 PHE A C 1
ATOM 2235 O O . PHE A 1 282 ? 10.681 -2.457 -9.263 1.00 86.06 282 PHE A O 1
ATOM 2242 N N . ASP A 1 283 ? 10.311 -0.267 -9.623 1.00 88.31 283 ASP A N 1
ATOM 2243 C CA . ASP A 1 283 ? 11.632 0.180 -9.170 1.00 88.31 283 ASP A CA 1
ATOM 2244 C C . ASP A 1 283 ? 11.748 0.199 -7.642 1.00 88.31 283 ASP A C 1
ATOM 2246 O O . ASP A 1 283 ? 12.849 0.239 -7.100 1.00 88.31 283 ASP A O 1
ATOM 2250 N N . ARG A 1 284 ? 10.616 0.154 -6.921 1.00 89.38 284 ARG A N 1
ATOM 2251 C CA . ARG A 1 284 ? 10.545 -0.004 -5.453 1.00 89.38 284 ARG A CA 1
ATOM 2252 C C . ARG A 1 284 ? 11.437 0.956 -4.663 1.00 89.38 284 ARG A C 1
ATOM 2254 O O . ARG A 1 284 ? 11.901 0.639 -3.566 1.00 89.38 284 ARG A O 1
ATOM 2261 N N . SER A 1 285 ? 11.657 2.141 -5.213 1.00 93.44 285 SER A N 1
ATOM 2262 C CA . SER A 1 285 ? 12.514 3.142 -4.605 1.00 93.44 285 SER A CA 1
ATOM 2263 C C . SER A 1 285 ? 11.863 3.762 -3.359 1.00 93.44 285 SER A C 1
ATOM 2265 O O . SER A 1 285 ? 10.658 3.636 -3.104 1.00 93.44 285 SER A O 1
ATOM 2267 N N . VAL A 1 286 ? 12.653 4.513 -2.592 1.00 96.19 286 VAL A N 1
ATOM 2268 C CA . VAL A 1 286 ? 12.120 5.312 -1.479 1.00 96.19 286 VAL A CA 1
ATOM 2269 C C . VAL A 1 286 ? 11.160 6.392 -1.997 1.00 96.19 286 VAL A C 1
ATOM 2271 O O . VAL A 1 286 ? 10.115 6.631 -1.389 1.00 96.19 286 VAL A O 1
ATOM 2274 N N . LEU A 1 287 ? 11.473 7.020 -3.137 1.00 95.12 287 LEU A N 1
ATOM 2275 C CA . LEU A 1 287 ? 10.637 8.065 -3.733 1.00 95.12 287 LEU A CA 1
ATOM 2276 C C . LEU A 1 287 ? 9.305 7.512 -4.232 1.00 95.12 287 LEU A C 1
ATOM 2278 O O . LEU A 1 287 ? 8.287 8.184 -4.082 1.00 95.12 287 LEU A O 1
ATOM 2282 N N . TYR A 1 288 ? 9.284 6.279 -4.739 1.00 94.88 288 TYR A N 1
ATOM 2283 C CA . TYR A 1 288 ? 8.047 5.577 -5.058 1.00 94.88 288 TYR A CA 1
ATOM 2284 C C . TYR A 1 288 ? 7.129 5.483 -3.831 1.00 94.88 288 TYR A C 1
ATOM 2286 O O . TYR A 1 288 ? 5.959 5.865 -3.907 1.00 94.88 288 TYR A O 1
ATOM 2294 N N . VAL A 1 289 ? 7.644 5.048 -2.676 1.00 96.81 289 VAL A N 1
ATOM 2295 C CA . VAL A 1 289 ? 6.837 4.936 -1.447 1.00 96.81 289 VAL A CA 1
ATOM 2296 C C . VAL A 1 289 ? 6.317 6.302 -0.995 1.00 96.81 289 VAL A C 1
ATOM 2298 O O . VAL A 1 289 ? 5.139 6.422 -0.655 1.00 96.81 289 VAL A O 1
ATOM 2301 N N . LEU A 1 290 ? 7.160 7.339 -1.033 1.00 96.81 290 LEU A N 1
ATOM 2302 C CA . LEU A 1 290 ? 6.773 8.705 -0.663 1.00 96.81 290 LEU A CA 1
ATOM 2303 C C . LEU A 1 290 ? 5.704 9.283 -1.599 1.00 96.81 290 LEU A C 1
ATOM 2305 O O . LEU A 1 290 ? 4.703 9.813 -1.114 1.00 96.81 290 LEU A O 1
ATOM 2309 N N . ALA A 1 291 ? 5.882 9.147 -2.916 1.00 96.00 291 ALA A N 1
ATOM 2310 C CA . ALA A 1 291 ? 4.916 9.597 -3.914 1.00 96.00 291 ALA A CA 1
ATOM 2311 C C . ALA A 1 291 ? 3.561 8.910 -3.711 1.00 96.00 291 ALA A C 1
ATOM 2313 O O . ALA A 1 291 ? 2.530 9.574 -3.598 1.00 96.00 291 ALA A O 1
ATOM 2314 N N . SER A 1 292 ? 3.577 7.582 -3.579 1.00 96.38 292 SER A N 1
ATOM 2315 C CA . SER A 1 292 ? 2.374 6.760 -3.424 1.00 96.38 292 SER A CA 1
ATOM 2316 C C . SER A 1 292 ? 1.613 7.092 -2.143 1.00 96.38 292 SER A C 1
ATOM 2318 O O . SER A 1 292 ? 0.403 7.308 -2.184 1.00 96.38 292 SER A O 1
ATOM 2320 N N . LEU A 1 293 ? 2.317 7.188 -1.006 1.00 97.12 293 LEU A N 1
ATOM 2321 C CA . LEU A 1 293 ? 1.715 7.595 0.265 1.00 97.12 293 LEU A CA 1
ATOM 2322 C C . LEU A 1 293 ? 1.145 9.008 0.183 1.00 97.12 293 LEU A C 1
ATOM 2324 O O . LEU A 1 293 ? 0.016 9.223 0.614 1.00 97.12 293 LEU A O 1
ATOM 2328 N N . GLY A 1 294 ? 1.896 9.960 -0.375 1.00 97.19 294 GLY A N 1
ATOM 2329 C CA . GLY A 1 294 ? 1.447 11.343 -0.514 1.00 97.19 294 GLY A CA 1
ATOM 2330 C C . GLY A 1 294 ? 0.152 11.445 -1.319 1.00 97.19 294 GLY A C 1
ATOM 2331 O O . GLY A 1 294 ? -0.817 12.044 -0.853 1.00 97.19 294 GLY A O 1
ATOM 2332 N N . VAL A 1 295 ? 0.091 10.788 -2.482 1.00 97.12 295 VAL A N 1
ATOM 2333 C CA . VAL A 1 295 ? -1.106 10.768 -3.338 1.00 97.12 295 VAL A CA 1
ATOM 2334 C C . VAL A 1 295 ? -2.285 10.113 -2.624 1.00 97.12 295 VAL A C 1
ATOM 2336 O O . VAL A 1 295 ? -3.361 10.700 -2.532 1.00 97.12 295 VAL A O 1
ATOM 2339 N N . VAL A 1 296 ? -2.098 8.910 -2.085 1.00 97.44 296 VAL A N 1
ATOM 2340 C CA . VAL A 1 296 ? -3.193 8.131 -1.501 1.00 97.44 296 VAL A CA 1
ATOM 2341 C C . VAL A 1 296 ? -3.730 8.765 -0.216 1.00 97.44 296 VAL A C 1
ATOM 2343 O O . VAL A 1 296 ? -4.945 8.807 -0.014 1.00 97.44 296 VAL A O 1
ATOM 2346 N N . VAL A 1 297 ? -2.858 9.315 0.635 1.00 97.44 297 VAL A N 1
ATOM 2347 C CA . VAL A 1 297 ? -3.281 10.061 1.829 1.00 97.44 297 VAL A CA 1
ATOM 2348 C C . VAL A 1 297 ? -4.011 11.341 1.429 1.00 97.44 297 VAL A C 1
ATOM 2350 O O . VAL A 1 297 ? -5.046 11.648 2.020 1.00 97.44 297 VAL A O 1
ATOM 2353 N N . ALA A 1 298 ? -3.538 12.067 0.411 1.00 97.56 298 ALA A N 1
ATOM 2354 C CA . ALA A 1 298 ? -4.232 13.252 -0.085 1.00 97.56 298 ALA A CA 1
ATOM 2355 C C . ALA A 1 298 ? -5.641 12.909 -0.596 1.00 97.56 298 ALA A C 1
ATOM 2357 O O . ALA A 1 298 ? -6.609 13.550 -0.188 1.00 97.56 298 ALA A O 1
ATOM 2358 N N . VAL A 1 299 ? -5.777 11.858 -1.413 1.00 96.44 299 VAL A N 1
ATOM 2359 C CA . VAL A 1 299 ? -7.076 11.377 -1.916 1.00 96.44 299 VAL A CA 1
ATOM 2360 C C . VAL A 1 299 ? -7.998 10.977 -0.766 1.00 96.44 299 VAL A C 1
ATOM 2362 O O . VAL A 1 299 ? -9.148 11.409 -0.727 1.00 96.44 299 VAL A O 1
ATOM 2365 N N . PHE A 1 300 ? -7.500 10.217 0.211 1.00 96.25 300 PHE A N 1
ATOM 2366 C CA . PHE A 1 300 ? -8.284 9.830 1.384 1.00 96.25 300 PHE A CA 1
ATOM 2367 C C . PHE A 1 300 ? -8.791 11.045 2.180 1.00 96.25 300 PHE A C 1
ATOM 2369 O O . PHE A 1 300 ? -9.954 11.090 2.586 1.00 96.25 300 PHE A O 1
ATOM 2376 N N . LEU A 1 301 ? -7.949 12.063 2.376 1.00 95.69 301 LEU A N 1
ATOM 2377 C CA . LEU A 1 301 ? -8.333 13.290 3.078 1.00 95.69 301 LEU A CA 1
ATOM 2378 C C . LEU A 1 301 ? -9.335 14.125 2.278 1.00 95.69 301 LEU A C 1
ATOM 2380 O O . LEU A 1 301 ? -10.248 14.693 2.873 1.00 95.69 301 LEU A O 1
ATOM 2384 N N . ILE A 1 302 ? -9.209 14.171 0.949 1.00 95.75 302 ILE A N 1
ATOM 2385 C CA . ILE A 1 302 ? -10.198 14.806 0.070 1.00 95.75 302 ILE A CA 1
ATOM 2386 C C . ILE A 1 302 ? -11.546 14.093 0.201 1.00 95.75 302 ILE A C 1
ATOM 2388 O O . ILE A 1 302 ? -12.549 14.758 0.440 1.00 95.75 302 ILE A O 1
ATOM 2392 N N . ILE A 1 303 ? -11.572 12.757 0.128 1.00 94.12 303 ILE A N 1
ATOM 2393 C CA . ILE A 1 303 ? -12.791 11.958 0.338 1.00 94.12 303 ILE A CA 1
ATOM 2394 C C . ILE A 1 303 ? -13.398 12.268 1.707 1.00 94.12 303 ILE A C 1
ATOM 2396 O O . ILE A 1 303 ? -14.589 12.536 1.797 1.00 94.12 303 ILE A O 1
ATOM 2400 N N . THR A 1 304 ? -12.576 12.308 2.758 1.00 92.31 304 THR A N 1
ATOM 2401 C CA . THR A 1 304 ? -13.033 12.627 4.119 1.00 92.31 304 THR A CA 1
ATOM 2402 C C . THR A 1 304 ? -13.700 14.006 4.177 1.00 92.31 304 THR A C 1
ATOM 2404 O O . THR A 1 304 ? -14.798 14.137 4.708 1.00 92.31 304 THR A O 1
ATOM 2407 N N . ILE A 1 305 ? -13.082 15.029 3.576 1.00 92.25 305 ILE A N 1
ATOM 2408 C CA . ILE A 1 305 ? -13.635 16.392 3.512 1.00 92.25 305 ILE A CA 1
ATOM 2409 C C . ILE A 1 305 ? -14.941 16.435 2.701 1.00 92.25 305 ILE A C 1
ATOM 2411 O O . ILE A 1 305 ? -15.853 17.184 3.047 1.00 92.25 305 ILE A O 1
ATOM 2415 N N . LEU A 1 306 ? -15.042 15.659 1.619 1.00 92.06 306 LEU A N 1
ATOM 2416 C CA . LEU A 1 306 ? -16.255 15.585 0.805 1.00 92.06 306 LEU A CA 1
ATOM 2417 C C . LEU A 1 306 ? -17.391 14.885 1.560 1.00 92.06 306 LEU A C 1
ATOM 2419 O O . LEU A 1 306 ? -18.494 15.421 1.594 1.00 92.06 306 LEU A O 1
ATOM 2423 N N . CYS A 1 307 ? -17.130 13.752 2.216 1.00 88.62 307 CYS A N 1
ATOM 2424 C CA . CYS A 1 307 ? -18.125 13.047 3.031 1.00 88.62 307 CYS A CA 1
ATOM 2425 C C . CYS A 1 307 ? -18.698 13.942 4.139 1.00 88.62 307 CYS A C 1
ATOM 2427 O O . CYS A 1 307 ? -19.904 13.942 4.345 1.00 88.62 307 CYS A O 1
ATOM 2429 N N . GLU A 1 308 ? -17.865 14.756 4.794 1.00 82.31 308 GLU A N 1
ATOM 2430 C CA . GLU A 1 308 ? -18.325 15.731 5.794 1.00 82.31 308 GLU A CA 1
ATOM 2431 C C . GLU A 1 308 ? -19.229 16.827 5.214 1.00 82.31 308 GLU A C 1
ATOM 2433 O O . GLU A 1 308 ? -20.046 17.386 5.936 1.00 82.31 308 GLU A O 1
ATOM 2438 N N . LYS A 1 309 ? -19.049 17.192 3.939 1.00 83.56 309 LYS A N 1
ATOM 2439 C CA . LYS A 1 309 ? -19.821 18.263 3.297 1.00 83.56 309 LYS A CA 1
ATOM 2440 C C . LYS A 1 309 ? -21.204 17.794 2.832 1.00 83.56 309 LYS A C 1
ATOM 2442 O O . LYS A 1 309 ? -22.100 18.625 2.705 1.00 83.56 309 LYS A O 1
ATOM 2447 N N . PHE A 1 310 ? -21.349 16.508 2.515 1.00 78.00 310 PHE A N 1
ATOM 2448 C CA . PHE A 1 310 ? -22.549 15.935 1.892 1.00 78.00 310 PHE A CA 1
ATOM 2449 C C . PHE A 1 310 ? -23.372 15.023 2.826 1.00 78.00 310 PHE A C 1
ATOM 2451 O O . PHE A 1 310 ? -24.301 14.372 2.351 1.00 78.00 310 PHE A O 1
ATOM 2458 N N . GLN A 1 311 ? -23.051 14.982 4.124 1.00 63.31 311 GLN A N 1
ATOM 2459 C CA . GLN A 1 311 ? -23.877 14.406 5.199 1.00 63.31 311 GLN A CA 1
ATOM 2460 C C . GLN A 1 311 ? -24.485 15.518 6.053 1.00 63.31 311 GLN A C 1
ATOM 2462 O O . GLN A 1 311 ? -25.641 15.342 6.491 1.00 63.31 311 GLN A O 1
#

Nearest PDB structures (foldseek):
  7n59-assembly1_B  TM=1.462E-01  e=6.220E+00  Arabidopsis thaliana

Secondary structure (DSSP, 8-state):
-------HHHHHHHHHHHHHHHHHHHHHHHHHHHHHHHHHHHHHHHSS-SS--HHHHHH-TTTSTTTTHHHHHHHHHHHHHHHHHHHHHHHHTTTS-HHHHHHHHHHHHHHHHHHHHHHHHHHHHHHTTSTT-SHHHHHHHHHHHHHHTTS-HHHHHHHHHHHHHHHHHHHHHHHHHHHTT---GGGS-SS--SHHHHHHHHHTSSSS-HHHHHHHHHHHHHHHHTHHHHHHHHHHHHHHHHHHHHHHHHHHHHHHHHT----SS-HHHHHHHHHHT---TTT--HHHHHHHHHHHHHHHHHHHHHHHH--

Radius of gyration: 21.39 Å; Cα contacts (8 Å, |Δi|>4): 384; chains: 1; bounding box: 64×44×67 Å

Mean predicted aligned error: 6.53 Å

Solvent-accessible surface area (backbone atoms only — not comparable to full-atom values): 16093 Å² total; per-residue (Å²): 136,85,82,81,74,85,54,76,64,61,52,51,53,51,49,52,52,50,50,33,50,50,52,48,38,50,55,12,50,50,45,41,52,53,31,51,51,47,41,70,77,39,48,74,68,71,76,67,56,94,77,66,50,72,66,51,50,32,58,29,49,77,82,11,75,50,40,51,41,19,54,48,34,31,42,17,48,50,21,18,51,53,28,44,54,54,49,51,55,49,60,77,33,67,90,53,57,74,71,54,39,54,48,55,52,50,50,53,25,50,52,32,30,51,54,7,51,51,35,25,57,52,23,55,61,45,31,77,83,41,76,76,58,62,41,34,45,52,7,48,51,29,38,50,39,42,69,54,71,81,54,55,69,68,60,47,51,51,50,25,51,50,27,26,49,51,26,27,50,52,44,50,51,51,52,54,36,50,76,74,71,46,86,58,62,86,60,55,57,93,58,65,86,44,76,66,36,36,47,36,40,45,41,61,20,77,84,66,13,42,24,34,50,46,28,42,26,45,50,12,28,54,48,36,67,41,42,76,61,44,62,78,42,36,70,62,51,30,51,51,19,46,49,41,19,48,49,28,53,50,52,28,52,52,52,57,66,71,67,62,86,67,91,80,88,55,68,63,68,51,54,50,54,50,42,54,34,24,67,45,74,89,50,33,10,57,27,18,55,41,25,47,50,10,49,31,50,26,51,50,44,52,46,39,56,50,50,68,73,78,109

pLDDT: mean 88.09, std 12.36, range [37.72, 98.62]